Protein AF-A0A2V8PCX1-F1 (afdb_monomer_lite)

Sequence (361 aa):
AFAEFEKNAGFKIKDDLLSALGNEIAVAGSLKTLGSAGFFGPPPAPKPSPSPGDTKSDQEQKGSDVFPMLLFAVKDRDAARRLLPHVLDGLGMGEANMIAQVEKHDDAEIVNYAGMFAYAFVGNFLIISEAATVRRAVNAWTNRQTLASNTPFRNFTRWQSRQTLGQIYVSPALMDSYREQLKKQAPKMDTALRDLLMSLSPAPQAISYSLSNEGFGQMHEVHLPKDLVIAMVANTSATMSAFKEGSPETNEMIAISLLRMVGNAEASYRATSGNANYGSLEELINQHLIQKEMLGDEFLKKYGYRLGVVVAGDDFQATATPIEYGKTGNRSFFVDKSGVVRGDDHGGGPATVADKPVLQP

Foldseek 3Di:
DQVLLCVQLVHHCVPQVVVFFDPDKDKADAPQQCVLVVNDDDPPDPDPDDDPDDPDDPPPDPPPNFHIKMKTFGPHPVSNVVSVLSSCRSVVNNPPPFDWDWDDQPPWTWTDGNQPWIWIDQPRIIIIGGPVVRSVVNVCSVVVVDCCVDPLSCVQCVPADPAWPDKDKQALVSLVVVVVVLVVCLVVDDPVVSVLVVQLPDRSGMKMWTWGCPPPGTDIDIDDDPSSVVSVVVVVVVVVVVPPQQAQVNLVVLLLVVLLLQLVLQVVCCVPVLVLFGDDPVVSVVVVSDPPVSQDPVNCVSLQWDWDWDGDTNKIKIKIFGNDDPGSHQKIWMDMNVSFIFMDGPSRDTDDPPGDGDDDD

pLDDT: mean 80.23, std 16.33, range [30.92, 96.94]

Structure (mmCIF, N/CA/C/O backbone):
data_AF-A0A2V8PCX1-F1
#
_entry.id   AF-A0A2V8PCX1-F1
#
loop_
_atom_site.group_PDB
_atom_site.id
_atom_site.type_symbol
_atom_site.label_atom_id
_atom_site.label_alt_id
_atom_site.label_comp_id
_atom_site.label_asym_id
_atom_site.label_entity_id
_atom_site.label_seq_id
_atom_site.pdbx_PDB_ins_code
_atom_site.Cartn_x
_atom_site.Cartn_y
_atom_site.Cartn_z
_atom_site.occupancy
_atom_site.B_iso_or_equiv
_atom_site.auth_seq_id
_atom_site.auth_comp_id
_atom_site.auth_asym_id
_atom_site.auth_atom_id
_atom_site.pdbx_PDB_model_num
ATOM 1 N N . ALA A 1 1 ? -27.627 -10.524 2.159 1.00 61.69 1 ALA A N 1
ATOM 2 C CA . ALA A 1 1 ? -26.585 -9.911 3.010 1.00 61.69 1 ALA A CA 1
ATOM 3 C C . ALA A 1 1 ? -27.178 -8.840 3.930 1.00 61.69 1 ALA A C 1
ATOM 5 O O . ALA A 1 1 ? -27.641 -9.219 4.991 1.00 61.69 1 ALA A O 1
ATOM 6 N N . PHE A 1 2 ? -27.272 -7.554 3.553 1.00 71.56 2 PHE A N 1
ATOM 7 C CA . PHE A 1 2 ? -27.729 -6.505 4.491 1.00 71.56 2 PHE A CA 1
ATOM 8 C C . PHE A 1 2 ? -29.175 -6.663 4.988 1.00 71.56 2 PHE A C 1
ATOM 10 O O . PHE A 1 2 ? -29.398 -6.610 6.188 1.00 71.56 2 PHE A O 1
ATOM 17 N N . ALA A 1 3 ? -30.136 -6.955 4.107 1.00 78.00 3 ALA A N 1
ATOM 18 C CA . ALA A 1 3 ? -31.535 -7.156 4.514 1.00 78.00 3 ALA A CA 1
ATOM 19 C C . ALA A 1 3 ? -31.744 -8.394 5.414 1.00 78.00 3 ALA A C 1
ATOM 21 O O . ALA A 1 3 ? -32.656 -8.440 6.232 1.00 78.00 3 ALA A O 1
ATOM 22 N N . GLU A 1 4 ? -30.896 -9.411 5.256 1.00 76.38 4 GLU A N 1
ATOM 23 C CA . GLU A 1 4 ? -30.918 -10.634 6.063 1.00 76.38 4 GLU A CA 1
ATOM 24 C C . GLU A 1 4 ? -30.298 -10.392 7.443 1.00 76.38 4 GLU A C 1
ATOM 26 O O . GLU A 1 4 ? -30.860 -10.806 8.452 1.00 76.38 4 GLU A O 1
ATOM 31 N N . PHE A 1 5 ? -29.205 -9.626 7.489 1.00 78.69 5 PHE A N 1
ATOM 32 C CA . PHE A 1 5 ? -28.629 -9.123 8.730 1.00 78.69 5 PHE A CA 1
ATOM 33 C C . PHE A 1 5 ? -29.627 -8.251 9.501 1.00 78.69 5 PHE A C 1
ATOM 35 O O . PHE A 1 5 ? -29.861 -8.512 10.671 1.00 78.69 5 PHE A O 1
ATOM 42 N N . GLU A 1 6 ? -30.256 -7.259 8.860 1.00 83.25 6 GLU A N 1
ATOM 43 C CA . GLU A 1 6 ? -31.234 -6.367 9.509 1.00 83.25 6 GLU A CA 1
ATOM 44 C C . GLU A 1 6 ? -32.422 -7.144 10.085 1.00 83.25 6 GLU A C 1
ATOM 46 O O . GLU A 1 6 ? -32.887 -6.856 11.188 1.00 83.25 6 GLU A O 1
ATOM 51 N N . LYS A 1 7 ? -32.880 -8.181 9.373 1.00 81.38 7 LYS A N 1
ATOM 52 C CA . LYS A 1 7 ? -33.935 -9.078 9.854 1.00 81.38 7 LYS A CA 1
ATOM 53 C C . LYS A 1 7 ? -33.511 -9.850 11.107 1.00 81.38 7 LYS A C 1
ATOM 55 O O . LYS A 1 7 ? -34.322 -9.992 12.016 1.00 81.38 7 LYS A O 1
ATOM 60 N N . ASN A 1 8 ? -32.275 -10.345 11.146 1.00 76.06 8 ASN A N 1
ATOM 61 C CA . ASN A 1 8 ? -31.755 -11.118 12.277 1.00 76.06 8 ASN A CA 1
ATOM 62 C C . ASN A 1 8 ? -31.392 -10.226 13.473 1.00 76.06 8 ASN A C 1
ATOM 64 O O . ASN A 1 8 ? -31.610 -10.612 14.614 1.00 76.06 8 ASN A O 1
ATOM 68 N N . ALA A 1 9 ? -30.871 -9.029 13.208 1.00 78.12 9 ALA A N 1
ATOM 69 C CA . ALA A 1 9 ? -30.451 -8.066 14.215 1.00 78.12 9 ALA A CA 1
ATOM 70 C C . ALA A 1 9 ? -31.627 -7.263 14.804 1.00 78.12 9 ALA A C 1
ATOM 72 O O . ALA A 1 9 ? -31.525 -6.731 15.904 1.00 78.12 9 ALA A O 1
ATOM 73 N N . GLY A 1 10 ? -32.751 -7.153 14.090 1.00 81.56 10 GLY A N 1
ATOM 74 C CA . GLY A 1 10 ? -33.950 -6.466 14.581 1.00 81.56 10 GLY A CA 1
ATOM 75 C C . GLY A 1 10 ? -33.868 -4.934 14.572 1.00 81.56 10 GLY A C 1
ATOM 76 O O . GLY A 1 10 ? -34.676 -4.286 15.233 1.00 81.56 10 GLY A O 1
ATOM 77 N N . PHE A 1 11 ? -32.929 -4.346 13.824 1.00 85.44 11 PHE A N 1
ATOM 78 C CA . PHE A 1 11 ? -32.802 -2.896 13.629 1.00 85.44 11 PHE A CA 1
ATOM 79 C C . PHE A 1 11 ? -32.431 -2.566 12.176 1.00 85.44 11 PHE A C 1
ATOM 81 O O . PHE A 1 11 ? -31.983 -3.435 11.422 1.00 85.44 11 PHE A O 1
ATOM 88 N N . LYS A 1 12 ? -32.597 -1.301 11.775 1.00 85.75 12 LYS A N 1
ATOM 89 C CA . LYS A 1 12 ? -32.194 -0.810 10.452 1.00 85.75 12 LYS A CA 1
ATOM 90 C C . LYS A 1 12 ? -30.798 -0.207 10.506 1.00 85.75 12 LYS A C 1
ATOM 92 O O . LYS A 1 12 ? -30.550 0.744 11.245 1.00 85.75 12 LYS A O 1
ATOM 97 N N . ILE A 1 13 ? -29.885 -0.687 9.666 1.00 83.25 13 ILE A N 1
ATOM 98 C CA . ILE A 1 13 ? -28.490 -0.225 9.641 1.00 83.25 13 ILE A CA 1
ATOM 99 C C . ILE A 1 13 ? -28.427 1.279 9.397 1.00 83.25 13 ILE A C 1
ATOM 101 O O . ILE A 1 13 ? -27.703 1.991 10.089 1.00 83.25 13 ILE A O 1
ATOM 105 N N . LYS A 1 14 ? -29.191 1.767 8.416 1.00 83.06 14 LYS A N 1
ATOM 106 C CA . LYS A 1 14 ? -29.137 3.172 8.005 1.00 83.06 14 LYS A CA 1
ATOM 107 C C . LYS A 1 14 ? -29.703 4.126 9.057 1.00 83.06 14 LYS A C 1
ATOM 109 O O . LYS A 1 14 ? -29.127 5.189 9.268 1.00 83.06 14 LYS A O 1
ATOM 114 N N . ASP A 1 15 ? -30.817 3.752 9.675 1.00 85.31 15 ASP A N 1
ATOM 115 C CA . ASP A 1 15 ? -31.575 4.652 10.543 1.00 85.31 15 ASP A CA 1
ATOM 116 C C . ASP A 1 15 ? -31.067 4.586 11.994 1.00 85.31 15 ASP A C 1
ATOM 118 O O . ASP A 1 15 ? -30.963 5.619 12.658 1.00 85.31 15 ASP A O 1
ATOM 122 N N . ASP A 1 16 ? -30.657 3.401 12.456 1.00 85.88 16 ASP A N 1
ATOM 123 C CA . ASP A 1 16 ? -30.299 3.162 13.857 1.00 85.88 16 ASP A CA 1
ATOM 124 C C . ASP A 1 16 ? -28.777 3.103 14.067 1.00 85.88 16 ASP A C 1
ATOM 126 O O . ASP A 1 16 ? -28.223 3.823 14.896 1.00 85.88 16 ASP A O 1
ATOM 130 N N . LEU A 1 17 ? -28.061 2.271 13.301 1.00 85.06 17 LEU A N 1
ATOM 131 C CA . LEU A 1 17 ? -26.627 2.056 13.530 1.00 85.06 17 LEU A CA 1
ATOM 132 C C . LEU A 1 17 ? -25.773 3.209 12.995 1.00 85.06 17 LEU A C 1
ATOM 134 O O . LEU A 1 17 ? -24.935 3.743 13.719 1.00 85.06 17 LEU A O 1
ATOM 138 N N . LEU A 1 18 ? -25.990 3.629 11.746 1.00 85.31 18 LEU A N 1
ATOM 139 C CA . LEU A 1 18 ? -25.224 4.729 11.149 1.00 85.31 18 LEU A CA 1
ATOM 140 C C . LEU A 1 18 ? -25.491 6.078 11.830 1.00 85.31 18 LEU A C 1
ATOM 142 O O . LEU A 1 18 ? -24.637 6.956 11.768 1.00 85.31 18 LEU A O 1
ATOM 146 N N . SER A 1 19 ? -26.642 6.256 12.484 1.00 89.31 19 SER A N 1
ATOM 147 C CA . SER A 1 19 ? -26.939 7.482 13.234 1.00 89.31 19 SER A CA 1
ATOM 148 C C . SER A 1 19 ? -26.185 7.554 14.569 1.00 89.31 19 SER A C 1
ATOM 150 O O . SER A 1 19 ? -25.848 8.655 15.016 1.00 89.31 19 SER A O 1
ATOM 152 N N . ALA A 1 20 ? -25.866 6.398 15.164 1.00 90.94 20 ALA A N 1
ATOM 153 C CA . ALA A 1 20 ? -25.069 6.282 16.383 1.00 90.94 20 ALA A CA 1
ATOM 154 C C . ALA A 1 20 ? -23.550 6.326 16.128 1.00 90.94 20 ALA A C 1
ATOM 156 O O . ALA A 1 20 ? -22.783 6.740 17.006 1.00 90.94 20 ALA A O 1
ATOM 157 N N . LEU A 1 21 ? -23.100 5.919 14.938 1.00 92.00 21 LEU A N 1
ATOM 158 C CA . LEU A 1 21 ? -21.688 5.905 14.555 1.00 92.00 21 LEU A CA 1
ATOM 159 C C . LEU A 1 21 ? -21.214 7.249 13.978 1.00 92.00 21 LEU A C 1
ATOM 161 O O . LEU A 1 21 ? -21.980 8.062 13.464 1.00 92.00 21 LEU A O 1
ATOM 165 N N . GLY A 1 22 ? -19.913 7.490 14.103 1.00 90.69 22 GLY A N 1
ATOM 166 C CA . GLY A 1 22 ? -19.205 8.546 13.393 1.00 90.69 22 GLY A CA 1
ATOM 167 C C . GLY A 1 22 ? -18.804 8.110 11.982 1.00 90.69 22 GLY A C 1
ATOM 168 O O . GLY A 1 22 ? -19.149 7.031 11.507 1.00 90.69 22 GLY A O 1
ATOM 169 N N . ASN A 1 23 ? -18.043 8.962 11.309 1.00 89.25 23 ASN A N 1
ATOM 170 C CA . ASN A 1 23 ? -17.588 8.774 9.930 1.00 89.25 23 ASN A CA 1
ATOM 171 C C . ASN A 1 23 ? -16.150 8.236 9.819 1.00 89.25 23 ASN A C 1
ATOM 173 O O . ASN A 1 23 ? -15.597 8.217 8.723 1.00 89.25 23 ASN A O 1
ATOM 177 N N . GLU A 1 24 ? -15.539 7.820 10.929 1.00 91.00 24 GLU A N 1
ATOM 178 C CA . GLU A 1 24 ? -14.148 7.365 10.968 1.00 91.00 24 GLU A CA 1
ATOM 179 C C . GLU A 1 24 ? -14.056 5.903 11.410 1.00 91.00 24 GLU A C 1
ATOM 181 O O . GLU A 1 24 ? -14.716 5.470 12.359 1.00 91.00 24 GLU A O 1
ATOM 186 N N . ILE A 1 25 ? -13.193 5.151 10.727 1.00 91.38 25 ILE A N 1
ATOM 187 C CA . ILE A 1 25 ? -12.817 3.782 11.078 1.00 91.38 25 ILE A CA 1
ATOM 188 C C . ILE A 1 25 ? -11.294 3.713 11.051 1.00 91.38 25 ILE A C 1
ATOM 190 O O . ILE A 1 25 ? -10.667 4.205 10.113 1.00 91.38 25 ILE A O 1
ATOM 194 N N . ALA A 1 26 ? -10.697 3.085 12.058 1.00 91.81 26 ALA A N 1
ATOM 195 C CA . ALA A 1 26 ? -9.268 2.814 12.087 1.00 91.81 26 ALA A CA 1
ATOM 196 C C . ALA A 1 26 ? -8.995 1.334 12.361 1.00 91.81 26 ALA A C 1
ATOM 198 O O . ALA A 1 26 ? -9.710 0.670 13.111 1.00 91.81 26 ALA A O 1
ATOM 199 N N . VAL A 1 27 ? -7.922 0.831 11.755 1.00 91.25 27 VAL A N 1
ATOM 200 C CA . VAL A 1 27 ? -7.414 -0.526 11.958 1.00 91.25 27 VAL A CA 1
ATOM 201 C C . VAL A 1 27 ? -5.950 -0.421 12.355 1.00 91.25 27 VAL A C 1
ATOM 203 O O . VAL A 1 27 ? -5.173 0.277 11.704 1.00 91.25 27 VAL A O 1
ATOM 206 N N . ALA A 1 28 ? -5.561 -1.111 13.422 1.00 90.62 28 ALA A N 1
ATOM 207 C CA . ALA A 1 28 ? -4.188 -1.134 13.902 1.00 90.62 28 ALA A CA 1
ATOM 208 C C . ALA A 1 28 ? -3.749 -2.556 14.256 1.00 90.62 28 ALA A C 1
ATOM 210 O O . ALA A 1 28 ? -4.509 -3.352 14.805 1.00 90.62 28 ALA A O 1
ATOM 211 N N . GLY A 1 29 ? -2.490 -2.877 13.969 1.00 87.62 29 GLY A N 1
ATOM 212 C CA . GLY A 1 29 ? -1.944 -4.197 14.247 1.00 87.62 29 GLY A CA 1
ATOM 213 C C . GLY A 1 29 ? -0.470 -4.329 13.880 1.00 87.62 29 GLY A C 1
ATOM 214 O O . GLY A 1 29 ? 0.125 -3.443 13.271 1.00 87.62 29 GLY A O 1
ATOM 215 N N . SER A 1 30 ? 0.116 -5.456 14.272 1.00 83.44 30 SER A N 1
ATOM 216 C CA . SER A 1 30 ? 1.425 -5.892 13.782 1.00 83.44 30 SER A CA 1
ATOM 217 C C . SER A 1 30 ? 1.302 -6.506 12.384 1.00 83.44 30 SER A C 1
ATOM 219 O O . SER A 1 30 ? 0.205 -6.839 11.935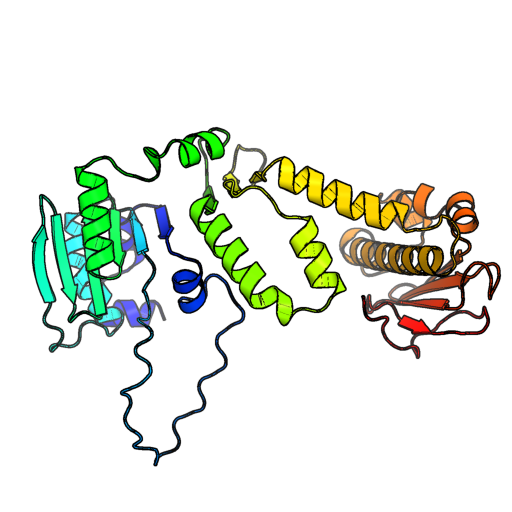 1.00 83.44 30 SER A O 1
ATOM 221 N N . LEU A 1 31 ? 2.430 -6.751 11.714 1.00 72.62 31 LEU A N 1
ATOM 222 C CA . LEU A 1 31 ? 2.419 -7.421 10.411 1.00 72.62 31 LEU A CA 1
ATOM 223 C C . LEU A 1 31 ? 1.761 -8.809 10.486 1.00 72.62 31 LEU A C 1
ATOM 225 O O . LEU A 1 31 ? 0.986 -9.175 9.610 1.00 72.62 31 LEU A O 1
ATOM 229 N N . LYS A 1 32 ? 2.007 -9.549 11.577 1.00 75.00 32 LYS A N 1
ATOM 230 C CA . LYS A 1 32 ? 1.401 -10.865 11.807 1.00 75.00 32 LYS A CA 1
ATOM 231 C C . LYS A 1 32 ? -0.123 -10.770 11.914 1.00 75.00 32 LYS A C 1
ATOM 233 O O . LYS A 1 32 ? -0.812 -11.540 11.261 1.00 75.00 32 LYS A O 1
ATOM 238 N N . THR A 1 33 ? -0.627 -9.825 12.709 1.00 76.06 33 THR A N 1
ATOM 239 C CA . THR A 1 33 ? -2.071 -9.677 12.976 1.00 76.06 33 THR A CA 1
ATOM 240 C C . THR A 1 33 ? -2.828 -9.181 11.750 1.00 76.06 33 THR A C 1
ATOM 242 O O . THR A 1 33 ? -3.945 -9.602 11.477 1.00 76.06 33 THR A O 1
ATOM 245 N N . LEU A 1 34 ? -2.228 -8.249 11.006 1.00 73.25 34 LEU A N 1
ATOM 246 C CA . LEU A 1 34 ? -2.847 -7.702 9.805 1.00 73.25 34 LEU A CA 1
ATOM 247 C C . LEU A 1 34 ? -2.788 -8.710 8.651 1.00 73.25 34 LEU A C 1
ATOM 249 O O . LEU A 1 34 ? -3.741 -8.808 7.884 1.00 73.25 34 LEU A O 1
ATOM 253 N N . GLY A 1 35 ? -1.712 -9.497 8.560 1.00 67.25 35 GLY A N 1
ATOM 254 C CA . GLY A 1 35 ? -1.609 -10.594 7.602 1.00 67.25 35 GLY A CA 1
ATOM 255 C C . GLY A 1 35 ? -2.610 -11.717 7.872 1.00 67.25 35 GLY A C 1
ATOM 256 O O . GLY A 1 35 ? -3.291 -12.150 6.947 1.00 67.25 35 GLY A O 1
ATOM 257 N N . SER A 1 36 ? -2.778 -12.141 9.131 1.00 67.00 36 SER A N 1
ATOM 258 C CA . SER A 1 36 ? -3.777 -13.160 9.496 1.00 67.00 36 SER A CA 1
ATOM 259 C C . SER A 1 36 ? -5.216 -12.696 9.264 1.00 67.00 36 SER A C 1
ATOM 261 O O . SER A 1 36 ? -6.071 -13.504 8.919 1.00 67.00 36 SER A O 1
ATOM 263 N N . ALA A 1 37 ? -5.481 -11.396 9.403 1.00 65.62 37 ALA A N 1
ATOM 264 C CA . ALA A 1 37 ? -6.783 -10.798 9.117 1.00 65.62 37 ALA A CA 1
ATOM 265 C C . ALA A 1 37 ? -7.004 -10.460 7.625 1.00 65.62 37 ALA A C 1
ATOM 267 O O . ALA A 1 37 ? -8.021 -9.863 7.283 1.00 65.62 37 ALA A O 1
ATOM 268 N N . GLY A 1 38 ? -6.073 -10.825 6.733 1.00 61.25 38 GLY A N 1
ATOM 269 C CA . GLY A 1 38 ? -6.221 -10.638 5.285 1.00 61.25 38 GLY A CA 1
ATOM 270 C C . GLY A 1 38 ? -6.009 -9.204 4.786 1.00 61.25 38 GLY A C 1
ATOM 271 O O . GLY A 1 38 ? -6.308 -8.921 3.631 1.00 61.25 38 GLY A O 1
ATOM 272 N N . PHE A 1 39 ? -5.479 -8.298 5.617 1.00 57.22 39 PHE A N 1
ATOM 273 C CA . PHE A 1 39 ? -5.171 -6.921 5.205 1.00 57.22 39 PHE A CA 1
ATOM 274 C C . PHE A 1 39 ? -3.872 -6.822 4.391 1.00 57.22 39 PHE A C 1
ATOM 276 O O . PHE A 1 39 ? -3.753 -5.939 3.546 1.00 57.22 39 PHE A O 1
ATOM 283 N N . PHE A 1 40 ? -2.899 -7.711 4.635 1.00 48.78 40 PHE A N 1
ATOM 284 C CA . PHE A 1 40 ? -1.618 -7.739 3.917 1.00 48.78 40 PHE A CA 1
ATOM 285 C C . PHE A 1 40 ? -1.131 -9.182 3.712 1.00 48.78 40 PHE A C 1
ATOM 287 O O . PHE A 1 40 ? -0.561 -9.789 4.616 1.00 48.78 40 PHE A O 1
ATOM 294 N N . GLY A 1 41 ? -1.342 -9.741 2.520 1.00 38.81 41 GLY A N 1
ATOM 295 C CA . GLY A 1 41 ? -0.851 -11.068 2.134 1.00 38.81 41 GLY A CA 1
ATOM 296 C C . GLY A 1 41 ? -1.656 -11.677 0.981 1.00 38.81 41 GLY A C 1
ATOM 297 O O . GLY A 1 41 ? -2.767 -11.216 0.716 1.00 38.81 41 GLY A O 1
ATOM 298 N N . PRO A 1 42 ? -1.123 -12.694 0.273 1.00 34.47 42 PRO A N 1
ATOM 299 C CA . PRO A 1 42 ? -1.943 -13.500 -0.627 1.00 34.47 42 PRO A CA 1
ATOM 300 C C . PRO A 1 42 ? -3.092 -14.136 0.176 1.00 34.47 42 PRO A C 1
ATOM 302 O O . PRO A 1 42 ? -2.896 -14.445 1.357 1.00 34.47 42 PRO A O 1
ATOM 305 N N . PRO A 1 43 ? -4.285 -14.320 -0.422 1.00 33.12 43 PRO A N 1
ATOM 306 C CA . PRO A 1 43 ? -5.415 -14.919 0.277 1.00 33.12 43 PRO A CA 1
ATOM 307 C C . PRO A 1 43 ? -4.990 -16.258 0.898 1.00 33.12 43 PRO A C 1
ATOM 309 O O . PRO A 1 43 ? -4.230 -17.002 0.265 1.00 33.12 43 PRO A O 1
ATOM 312 N N . PRO A 1 44 ? -5.434 -16.573 2.129 1.00 38.19 44 PRO A N 1
ATOM 313 C CA . PRO A 1 44 ? -5.122 -17.855 2.739 1.00 38.19 44 PRO A CA 1
ATOM 314 C C . PRO A 1 44 ? -5.570 -18.968 1.792 1.00 38.19 44 PRO A C 1
ATOM 316 O O . PRO A 1 44 ? -6.671 -18.913 1.237 1.00 38.19 44 PRO A O 1
ATOM 319 N N . ALA A 1 45 ? -4.700 -19.960 1.581 1.00 35.91 45 ALA A N 1
ATOM 320 C CA . ALA A 1 45 ? -5.047 -21.124 0.779 1.00 35.91 45 ALA A CA 1
ATOM 321 C C . ALA A 1 45 ? -6.363 -21.719 1.316 1.00 35.91 45 ALA A C 1
ATOM 323 O O . ALA A 1 45 ? -6.524 -21.802 2.541 1.00 35.91 45 ALA A O 1
ATOM 324 N N . PRO A 1 46 ? -7.313 -22.098 0.441 1.00 32.19 46 PRO A N 1
ATOM 325 C CA . PRO A 1 46 ? -8.567 -22.684 0.886 1.00 32.19 46 PRO A CA 1
ATOM 326 C C . PRO A 1 46 ? -8.252 -23.884 1.777 1.00 32.19 46 PRO A C 1
ATOM 328 O O . PRO A 1 46 ? -7.526 -24.794 1.370 1.00 32.19 46 PRO A O 1
ATOM 331 N N . LYS A 1 47 ? -8.757 -23.857 3.017 1.00 37.66 47 LYS A N 1
ATOM 332 C CA . LYS A 1 47 ? -8.632 -24.998 3.925 1.00 37.66 47 LYS A CA 1
ATOM 333 C C . LYS A 1 47 ? -9.242 -26.210 3.209 1.00 37.66 47 LYS A C 1
ATOM 335 O O . LYS A 1 47 ? -10.382 -26.096 2.748 1.00 37.66 47 LYS A O 1
ATOM 340 N N . PRO A 1 48 ? -8.521 -27.338 3.077 1.00 34.19 48 PRO A N 1
ATOM 341 C CA . PRO A 1 48 ? -9.119 -28.545 2.534 1.00 34.19 48 PRO A CA 1
ATOM 342 C C . PRO A 1 48 ? -10.334 -28.901 3.390 1.00 34.19 48 PRO A C 1
ATOM 344 O O . PRO A 1 48 ? -10.278 -28.824 4.620 1.00 34.19 48 PRO A O 1
ATOM 347 N N . SER A 1 49 ? -11.449 -29.227 2.735 1.00 31.94 49 SER A N 1
ATOM 348 C CA . SER A 1 49 ? -12.655 -29.680 3.420 1.00 31.94 49 SER A CA 1
ATOM 349 C C . SER A 1 49 ? -12.292 -30.824 4.372 1.00 31.94 49 SER A C 1
ATOM 351 O O . SER A 1 49 ? -11.539 -31.717 3.967 1.00 31.94 49 SER A O 1
ATOM 353 N N . PRO A 1 50 ? -12.783 -30.811 5.623 1.00 34.66 50 PRO A N 1
ATOM 354 C CA . PRO A 1 50 ? -12.477 -31.873 6.565 1.00 34.66 50 PRO A CA 1
ATOM 355 C C . PRO A 1 50 ? -12.976 -33.195 5.981 1.00 34.66 50 PRO A C 1
ATOM 357 O O . PRO A 1 50 ? -14.169 -33.366 5.730 1.00 34.66 50 PRO A O 1
ATOM 360 N N . SER A 1 51 ? -12.051 -34.121 5.730 1.00 32.91 51 SER A N 1
ATOM 361 C CA . SER A 1 51 ? -12.426 -35.506 5.469 1.00 32.91 51 SER A CA 1
ATOM 362 C C . SER A 1 51 ? -12.956 -36.100 6.776 1.00 32.91 51 SER A C 1
ATOM 364 O O . SER A 1 51 ? -12.329 -35.915 7.824 1.00 32.91 51 SER A O 1
ATOM 366 N N . PRO A 1 52 ? -14.107 -36.789 6.758 1.00 36.25 52 PRO A N 1
ATOM 367 C CA . PRO A 1 52 ? -14.650 -37.415 7.953 1.00 36.25 52 PRO A CA 1
ATOM 368 C C . PRO A 1 52 ? -13.728 -38.570 8.362 1.00 36.25 52 PRO A C 1
ATOM 370 O O . PRO A 1 52 ? -13.752 -39.630 7.742 1.00 36.25 52 PRO A O 1
ATOM 373 N N . GLY A 1 53 ? -12.887 -38.361 9.377 1.00 42.59 53 GLY A N 1
ATOM 374 C CA . GLY A 1 53 ? -12.051 -39.436 9.922 1.00 42.59 53 GLY A CA 1
ATOM 375 C C . GLY A 1 53 ? -10.817 -39.027 10.724 1.00 42.59 53 GLY A C 1
ATOM 376 O O . GLY A 1 53 ? -10.350 -39.832 11.525 1.00 42.59 53 GLY A O 1
ATOM 377 N N . ASP A 1 54 ? -10.304 -37.804 10.591 1.00 32.88 54 ASP A N 1
ATOM 378 C CA . ASP A 1 54 ? -9.088 -37.407 11.313 1.00 32.88 54 ASP A CA 1
ATOM 379 C C . ASP A 1 54 ? -9.402 -36.779 12.677 1.00 32.88 54 ASP A C 1
ATOM 381 O O . ASP A 1 54 ? -9.261 -35.581 12.903 1.00 32.88 54 ASP A O 1
ATOM 385 N N . THR A 1 55 ? -9.777 -37.620 13.642 1.00 41.47 55 THR A N 1
ATOM 386 C CA . THR A 1 55 ? -9.519 -37.330 15.060 1.00 41.47 55 THR A CA 1
ATOM 387 C C . THR A 1 55 ? -8.018 -37.447 15.309 1.00 41.47 55 THR A C 1
ATOM 389 O O . THR A 1 55 ? -7.514 -38.494 15.715 1.00 41.47 55 THR A O 1
ATOM 392 N N . LYS A 1 56 ? -7.283 -36.363 15.059 1.00 32.84 56 LYS A N 1
ATOM 393 C CA . LYS A 1 56 ? -5.973 -36.137 15.671 1.00 32.84 56 LYS A CA 1
ATOM 394 C C . LYS A 1 56 ? -6.051 -34.871 16.506 1.00 32.84 56 LYS A C 1
ATOM 396 O O . LYS A 1 56 ? -6.548 -33.846 16.069 1.00 32.84 56 LYS A O 1
ATOM 401 N N . SER A 1 57 ? -5.614 -35.017 17.747 1.00 32.38 57 SER A N 1
ATOM 402 C CA . SER A 1 57 ? -5.603 -34.029 18.816 1.00 32.38 57 SER A CA 1
ATOM 403 C C . SER A 1 57 ? -5.063 -32.663 18.376 1.00 32.38 57 SER A C 1
ATOM 405 O O . SER A 1 57 ? -3.854 -32.500 18.204 1.00 32.38 57 SER A O 1
ATOM 407 N N . ASP A 1 58 ? -5.957 -31.677 18.292 1.00 32.72 58 ASP A N 1
ATOM 408 C CA . ASP A 1 58 ? -5.675 -30.243 18.154 1.00 32.72 58 ASP A CA 1
ATOM 409 C C . ASP A 1 58 ? -5.020 -29.665 19.427 1.00 32.72 58 ASP A C 1
ATOM 411 O O . ASP A 1 58 ? -5.590 -28.818 20.117 1.00 32.72 58 ASP A O 1
ATOM 415 N N . GLN A 1 59 ? -3.825 -30.133 19.798 1.00 33.47 59 GLN A N 1
ATOM 416 C CA . GLN A 1 59 ? -3.072 -29.542 20.917 1.00 33.47 59 GLN A CA 1
ATOM 417 C C . GLN A 1 59 ? -1.720 -28.924 20.563 1.00 33.47 59 GLN A C 1
ATOM 419 O O . GLN A 1 59 ? -1.131 -28.276 21.423 1.00 33.47 59 GLN A O 1
ATOM 424 N N . GLU A 1 60 ? -1.274 -28.949 19.308 1.00 30.92 60 GLU A N 1
ATOM 425 C CA . GLU A 1 60 ? -0.026 -28.274 18.920 1.00 30.92 60 GLU A CA 1
ATOM 426 C C . GLU A 1 60 ? -0.192 -27.378 17.692 1.00 30.92 60 GLU A C 1
ATOM 428 O O . GLU A 1 60 ? 0.484 -27.524 16.682 1.00 30.92 60 GLU A O 1
ATOM 433 N N . GLN A 1 61 ? -1.083 -26.391 17.802 1.00 31.75 61 GLN A N 1
ATOM 434 C CA . GLN A 1 61 ? -0.996 -25.149 17.026 1.00 31.75 61 GLN A CA 1
ATOM 435 C C . GLN A 1 61 ? -1.737 -24.003 17.736 1.00 31.75 61 GLN A C 1
ATOM 437 O O . GLN A 1 61 ? -2.558 -23.302 17.159 1.00 31.75 61 GLN A O 1
ATOM 442 N N . LYS A 1 62 ? -1.409 -23.739 19.011 1.00 31.83 62 LYS A N 1
ATOM 443 C CA . LYS A 1 62 ? -1.692 -22.425 19.625 1.00 31.83 62 LYS A CA 1
ATOM 444 C C . LYS A 1 62 ? -0.723 -21.374 19.068 1.00 31.83 62 LYS A C 1
ATOM 446 O O . LYS A 1 62 ? 0.098 -20.805 19.782 1.00 31.83 62 LYS A O 1
ATOM 451 N N . GLY A 1 63 ? -0.814 -21.100 17.771 1.00 33.16 63 GLY A N 1
ATOM 452 C CA . GLY A 1 63 ? -0.509 -19.761 17.297 1.00 33.16 63 GLY A CA 1
ATOM 453 C C . GLY A 1 63 ? -1.683 -18.907 17.743 1.00 33.16 63 GLY A C 1
ATOM 454 O O . GLY A 1 63 ? -2.772 -19.096 17.229 1.00 33.16 63 GLY A O 1
ATOM 455 N N . SER A 1 64 ? -1.508 -18.040 18.739 1.00 39.84 64 SER A N 1
ATOM 456 C CA . SER A 1 64 ? -2.537 -17.055 19.073 1.00 39.84 64 SER A CA 1
ATOM 457 C C . SER A 1 64 ? -2.881 -16.290 17.790 1.00 39.84 64 SER A C 1
ATOM 459 O O . SER A 1 64 ? -2.019 -15.577 17.255 1.00 39.84 64 SER A O 1
ATOM 461 N N . ASP A 1 65 ? -4.078 -16.510 17.252 1.00 51.50 65 ASP A N 1
ATOM 462 C CA . ASP A 1 65 ? -4.629 -15.731 16.149 1.00 51.50 65 ASP A CA 1
ATOM 463 C C . ASP A 1 65 ? -4.920 -14.344 16.707 1.00 51.50 65 ASP A C 1
ATOM 465 O O . ASP A 1 65 ? -5.976 -14.086 17.273 1.00 51.50 65 ASP A O 1
ATOM 469 N N . VAL A 1 66 ? -3.909 -13.475 16.642 1.00 62.59 66 VAL A N 1
ATOM 470 C CA . VAL A 1 66 ? -3.989 -12.161 17.269 1.00 62.59 66 VAL A CA 1
ATOM 471 C C . VAL A 1 66 ? -4.894 -11.271 16.426 1.00 62.59 66 VAL A C 1
ATOM 473 O O . VAL A 1 66 ? -4.524 -10.866 15.320 1.00 62.59 66 VAL A O 1
ATOM 476 N N . PHE A 1 67 ? -6.082 -10.982 16.950 1.00 73.50 67 PHE A N 1
ATOM 477 C CA . PHE A 1 67 ? -7.096 -10.168 16.283 1.00 73.50 67 PHE A CA 1
ATOM 478 C C . PHE A 1 67 ? -6.651 -8.690 16.222 1.00 73.50 67 PHE A C 1
ATOM 480 O O . PHE A 1 67 ? -6.194 -8.148 17.237 1.00 73.50 67 PHE A O 1
ATOM 487 N N . PRO A 1 68 ? -6.739 -8.008 15.060 1.00 86.81 68 PRO A N 1
ATOM 488 C CA . PRO A 1 68 ? -6.344 -6.606 14.947 1.00 86.81 68 PRO A CA 1
ATOM 489 C C . PRO A 1 68 ? -7.201 -5.712 15.850 1.00 86.81 68 PRO A C 1
ATOM 491 O O . PRO A 1 68 ? -8.295 -6.070 16.277 1.00 86.81 68 PRO A O 1
ATOM 494 N N . MET A 1 69 ? -6.704 -4.521 16.165 1.00 91.88 69 MET A N 1
ATOM 495 C CA . MET A 1 69 ? -7.492 -3.524 16.877 1.00 91.88 69 MET A CA 1
ATOM 496 C C . MET A 1 69 ? -8.323 -2.737 15.869 1.00 91.88 69 MET A C 1
ATOM 498 O O . MET A 1 69 ? -7.767 -2.030 15.029 1.00 91.88 69 MET A O 1
ATOM 502 N N . LEU A 1 70 ? -9.643 -2.860 15.967 1.00 93.06 70 LEU A N 1
ATOM 503 C CA . LEU A 1 70 ? -10.605 -2.093 15.185 1.00 93.06 70 LEU A CA 1
ATOM 504 C C . LEU A 1 70 ? -11.135 -0.945 16.039 1.00 93.06 70 LEU A C 1
ATOM 506 O O . LEU A 1 70 ? -11.458 -1.144 17.209 1.00 93.06 70 LEU A O 1
ATOM 510 N N . LEU A 1 71 ? -11.222 0.249 15.464 1.00 94.75 71 LEU A N 1
ATOM 511 C CA . LEU A 1 71 ? -11.809 1.418 16.103 1.00 94.75 71 LEU A CA 1
ATOM 512 C C . LEU A 1 71 ? -12.878 1.991 15.186 1.00 94.75 71 LEU A C 1
ATOM 514 O O . LEU A 1 71 ? -12.609 2.267 14.020 1.00 94.75 71 LEU A O 1
ATOM 518 N N . PHE A 1 72 ? -14.064 2.214 15.731 1.00 94.81 72 PHE A N 1
ATOM 519 C CA . PHE A 1 72 ? -15.169 2.872 15.045 1.00 94.81 72 PHE A CA 1
ATOM 520 C C . PHE A 1 72 ? -15.486 4.151 15.795 1.00 94.81 72 PHE A C 1
ATOM 522 O O . PHE A 1 72 ? -15.688 4.105 17.009 1.00 94.81 72 PHE A O 1
ATOM 529 N N . ALA A 1 73 ? -15.512 5.289 15.107 1.00 95.44 73 ALA A N 1
ATOM 530 C CA . ALA A 1 73 ? -15.983 6.515 15.724 1.00 95.44 73 ALA A CA 1
ATOM 531 C C . ALA A 1 73 ? -17.451 6.358 16.125 1.00 95.44 73 ALA A C 1
ATOM 533 O O . ALA A 1 73 ? -18.249 5.716 15.442 1.00 95.44 73 ALA A O 1
ATOM 534 N N . VAL A 1 74 ? -17.804 6.961 17.248 1.00 95.94 74 VAL A N 1
ATOM 535 C CA . VAL A 1 74 ? -19.119 6.894 17.868 1.00 95.94 74 VAL A CA 1
ATOM 536 C C . VAL A 1 74 ? -19.575 8.318 18.129 1.00 95.94 74 VAL A C 1
ATOM 538 O O . VAL A 1 74 ? -18.884 9.099 18.782 1.00 95.94 74 VAL A O 1
ATOM 541 N N . LYS A 1 75 ? -20.751 8.647 17.601 1.00 94.81 75 LYS A N 1
ATOM 542 C CA . LYS A 1 75 ? -21.402 9.944 17.776 1.00 94.81 75 LYS A CA 1
ATOM 543 C C . LYS A 1 75 ? -22.346 9.928 18.976 1.00 94.81 75 LYS A C 1
ATOM 545 O O . LYS A 1 75 ? -22.363 10.884 19.745 1.00 94.81 75 LYS A O 1
ATOM 550 N N . ASP A 1 76 ? -23.097 8.840 19.143 1.00 94.12 76 ASP A N 1
ATOM 551 C CA . ASP A 1 76 ? -23.989 8.609 20.279 1.00 94.12 76 ASP A CA 1
ATOM 552 C C . ASP A 1 76 ? -23.605 7.298 20.974 1.00 94.12 76 ASP A C 1
ATOM 554 O O . ASP A 1 76 ? -23.904 6.193 20.511 1.00 94.12 76 ASP A O 1
ATOM 558 N N . ARG A 1 77 ? -22.899 7.433 22.102 1.00 91.69 77 ARG A N 1
ATOM 559 C CA . ARG A 1 77 ? -22.384 6.301 22.879 1.00 91.69 77 ARG A CA 1
ATOM 560 C C . ARG A 1 77 ? -23.498 5.448 23.473 1.00 91.69 77 ARG A C 1
ATOM 562 O O . ARG A 1 77 ? -23.347 4.229 23.538 1.00 91.69 77 ARG A O 1
ATOM 569 N N . ASP A 1 78 ? -24.588 6.060 23.917 1.00 91.81 78 ASP A N 1
ATOM 570 C CA . ASP A 1 78 ? -25.662 5.331 24.585 1.00 91.81 78 ASP A CA 1
ATOM 571 C C . ASP A 1 78 ? -26.512 4.566 23.575 1.00 91.81 78 ASP A C 1
ATOM 573 O O . ASP A 1 78 ? -26.853 3.408 23.826 1.00 91.81 78 ASP A O 1
ATOM 577 N N . ALA A 1 79 ? -26.779 5.158 22.407 1.00 91.50 79 ALA A N 1
ATOM 578 C CA . ALA A 1 79 ? -27.405 4.451 21.295 1.00 91.50 79 ALA A CA 1
ATOM 579 C C . ALA A 1 79 ? -26.526 3.290 20.802 1.00 91.50 79 ALA A C 1
ATOM 581 O O . ALA A 1 79 ? -27.000 2.155 20.723 1.00 91.50 79 ALA A O 1
ATOM 582 N N . ALA A 1 80 ? -25.229 3.532 20.565 1.00 91.12 80 ALA A N 1
ATOM 583 C CA . ALA A 1 80 ? -24.297 2.494 20.122 1.00 91.12 80 ALA A CA 1
ATOM 584 C C . ALA A 1 80 ? -24.207 1.330 21.123 1.00 91.12 80 ALA A C 1
ATOM 586 O O . ALA A 1 80 ? -24.230 0.167 20.725 1.00 91.12 80 ALA A O 1
ATOM 587 N N . ARG A 1 81 ? -24.166 1.623 22.432 1.00 88.94 81 ARG A N 1
ATOM 588 C CA . ARG A 1 81 ? -24.143 0.599 23.488 1.00 88.94 81 ARG A CA 1
ATOM 589 C C . ARG A 1 81 ? -25.406 -0.270 23.481 1.00 88.94 81 ARG A C 1
ATOM 591 O O . ARG A 1 81 ? -25.292 -1.472 23.701 1.00 88.94 81 ARG A O 1
ATOM 598 N N . ARG A 1 82 ? -26.588 0.308 23.232 1.00 89.56 82 ARG A N 1
ATOM 599 C CA . ARG A 1 82 ? -27.857 -0.445 23.154 1.00 89.56 82 ARG A CA 1
ATOM 600 C C . ARG A 1 82 ? -27.951 -1.318 21.904 1.00 89.56 82 ARG A C 1
ATOM 602 O O . ARG A 1 82 ? -28.524 -2.396 21.977 1.00 89.56 82 ARG A O 1
ATOM 609 N N . LEU A 1 83 ? -27.397 -0.865 20.780 1.00 89.62 83 LEU A N 1
ATOM 610 C CA . LEU A 1 83 ? -27.438 -1.597 19.509 1.00 89.62 83 LEU A CA 1
ATOM 611 C C . LEU A 1 83 ? -26.401 -2.720 19.423 1.00 89.62 83 LEU A C 1
ATOM 613 O O . LEU A 1 83 ? -26.584 -3.663 18.661 1.00 89.62 83 LEU A O 1
ATOM 617 N N . LEU A 1 84 ? -25.312 -2.644 20.188 1.00 86.31 84 LEU A N 1
ATOM 618 C CA . LEU A 1 84 ? -24.193 -3.575 20.059 1.00 86.31 84 LEU A CA 1
ATOM 619 C C . LEU A 1 84 ? -24.559 -5.055 20.293 1.00 86.31 84 LEU A C 1
ATOM 621 O O . LEU A 1 84 ? -24.130 -5.869 19.477 1.00 86.31 84 LEU A O 1
ATOM 625 N N . PRO A 1 85 ? -25.376 -5.436 21.298 1.00 82.31 85 PRO A N 1
ATOM 626 C CA . PRO A 1 85 ? -25.857 -6.815 21.423 1.00 82.31 85 PRO A CA 1
ATOM 627 C C . PRO A 1 85 ? -26.577 -7.295 20.157 1.00 82.31 85 PRO A C 1
ATOM 629 O O . PRO A 1 85 ? -26.253 -8.351 19.632 1.00 82.31 85 PRO A O 1
ATOM 632 N N . HIS A 1 86 ? -27.445 -6.459 19.587 1.00 84.44 86 HIS A N 1
ATOM 633 C CA . HIS A 1 86 ? -28.171 -6.768 18.355 1.00 84.44 86 HIS A CA 1
ATOM 634 C C . HIS A 1 86 ? -27.259 -6.888 17.128 1.00 84.44 86 HIS A C 1
ATOM 636 O O . HIS A 1 86 ? -27.495 -7.716 16.250 1.00 84.44 86 HIS A O 1
ATOM 642 N N . VAL A 1 87 ? -26.196 -6.079 17.053 1.00 84.56 87 VAL A N 1
ATOM 643 C CA . VAL A 1 87 ? -25.170 -6.209 16.007 1.00 84.56 87 VAL A CA 1
ATOM 644 C C . VAL A 1 87 ? -24.485 -7.572 16.114 1.00 84.56 87 VAL A C 1
ATOM 646 O O . VAL A 1 87 ? -24.294 -8.237 15.099 1.00 84.56 87 VAL A O 1
ATOM 649 N N . LEU A 1 88 ? -24.138 -8.002 17.330 1.00 80.44 88 LEU A N 1
ATOM 650 C CA . LEU A 1 88 ? -23.511 -9.302 17.572 1.00 80.44 88 LEU A CA 1
ATOM 651 C C . LEU A 1 88 ? -24.463 -10.461 17.250 1.00 80.44 88 LEU A C 1
ATOM 653 O O . LEU A 1 88 ? -24.041 -11.413 16.592 1.00 80.44 88 LEU A O 1
ATOM 657 N N . ASP A 1 89 ? -25.740 -10.355 17.624 1.00 77.44 89 ASP A N 1
ATOM 658 C CA . ASP A 1 89 ? -26.789 -11.312 17.249 1.00 77.44 89 ASP A CA 1
ATOM 659 C C . ASP A 1 89 ? -26.897 -11.435 15.722 1.00 77.44 89 ASP A C 1
ATOM 661 O O . ASP A 1 89 ? -26.853 -12.537 15.173 1.00 77.44 89 ASP A O 1
ATOM 665 N N . GLY A 1 90 ? -26.948 -10.301 15.015 1.00 73.31 90 GLY A N 1
ATOM 666 C CA . GLY A 1 90 ? -27.015 -10.252 13.554 1.00 73.31 90 GLY A CA 1
ATOM 667 C C . GLY A 1 90 ? -25.800 -10.863 12.849 1.00 73.31 90 GLY A C 1
ATOM 668 O O . GLY A 1 90 ? -25.936 -11.403 11.751 1.00 73.31 90 GLY A O 1
ATOM 669 N N . LEU A 1 91 ? -24.618 -10.814 13.476 1.00 74.25 91 LEU A N 1
ATOM 670 C CA . LEU A 1 91 ? -23.393 -11.467 12.995 1.00 74.25 91 LEU A CA 1
ATOM 671 C C . LEU A 1 91 ? -23.318 -12.961 13.359 1.00 74.25 91 LEU A C 1
ATOM 673 O O . LEU A 1 91 ? -22.321 -13.608 13.040 1.00 74.25 91 LEU A O 1
ATOM 677 N N . GLY A 1 92 ? -24.330 -13.513 14.037 1.00 68.50 92 GLY A N 1
ATOM 678 C CA . GLY A 1 92 ? -24.315 -14.890 14.539 1.00 68.50 92 GLY A CA 1
ATOM 679 C C . GLY A 1 92 ? -23.365 -15.100 15.723 1.00 68.50 92 GLY A C 1
ATOM 680 O O . GLY A 1 92 ? -23.036 -16.233 16.053 1.00 68.50 92 GLY A O 1
ATOM 681 N N . MET A 1 93 ? -22.907 -14.019 16.364 1.00 67.00 93 MET A N 1
ATOM 682 C CA . MET A 1 93 ? -22.035 -14.050 17.548 1.00 67.00 93 MET A CA 1
ATOM 683 C C . MET A 1 93 ? -22.816 -13.978 18.869 1.00 67.00 93 MET A C 1
ATOM 685 O O . MET A 1 93 ? -22.222 -14.060 19.942 1.00 67.00 93 MET A O 1
ATOM 689 N N . GLY A 1 94 ? -24.135 -13.810 18.787 1.00 55.03 94 GLY A N 1
ATOM 690 C CA . GLY A 1 94 ? -25.045 -13.628 19.915 1.00 55.03 94 GLY A CA 1
ATOM 691 C C . GLY A 1 94 ? -25.703 -14.894 20.466 1.00 55.03 94 GLY A C 1
ATOM 692 O O . GLY A 1 94 ? -26.671 -14.796 21.216 1.00 55.03 94 GLY A O 1
ATOM 693 N N . GLU A 1 95 ? -25.237 -16.096 20.103 1.00 56.03 95 GLU A N 1
ATOM 694 C CA . GLU A 1 95 ? -25.824 -17.319 20.662 1.00 56.03 95 GLU A CA 1
ATOM 695 C C . GLU A 1 95 ? -25.761 -17.327 22.201 1.00 56.03 95 GLU A C 1
ATOM 697 O O . GLU A 1 95 ? -24.747 -16.983 22.817 1.00 56.03 95 GLU A O 1
ATOM 702 N N . ALA A 1 96 ? -26.864 -17.774 22.811 1.00 48.38 96 ALA A N 1
ATOM 703 C CA . ALA A 1 96 ? -27.226 -17.674 24.229 1.00 48.38 96 ALA A CA 1
ATOM 704 C C . ALA A 1 96 ? -26.249 -18.301 25.255 1.00 48.38 96 ALA A C 1
ATOM 706 O O . ALA A 1 96 ? -26.532 -18.287 26.451 1.00 48.38 96 ALA A O 1
ATOM 707 N N . ASN A 1 97 ? -25.100 -18.824 24.818 1.00 49.25 97 ASN A N 1
ATOM 708 C CA . ASN A 1 97 ? -24.067 -19.431 25.663 1.00 49.25 97 ASN A CA 1
ATOM 709 C C . ASN A 1 97 ? -22.764 -18.618 25.757 1.00 49.25 97 ASN A C 1
ATOM 711 O O . ASN A 1 97 ? -21.862 -18.997 26.507 1.00 49.25 97 ASN A O 1
ATOM 715 N N . MET A 1 98 ? -22.636 -17.500 25.038 1.00 59.34 98 MET A N 1
ATOM 716 C CA . MET A 1 98 ? -21.481 -16.610 25.177 1.00 59.34 98 MET A CA 1
ATOM 717 C C . MET A 1 98 ? -21.656 -15.728 26.417 1.00 59.34 98 MET A C 1
ATOM 719 O O . MET A 1 98 ? -22.302 -14.683 26.379 1.00 59.34 98 MET A O 1
ATOM 723 N N . ILE A 1 99 ? -21.083 -16.153 27.546 1.00 64.31 99 ILE A N 1
ATOM 724 C CA . ILE A 1 99 ? -21.092 -15.360 28.779 1.00 64.31 99 ILE A CA 1
ATOM 725 C C . ILE A 1 99 ? -20.192 -14.139 28.571 1.00 64.31 99 ILE A C 1
ATOM 727 O O . ILE A 1 99 ? -18.962 -14.243 28.594 1.00 64.31 99 ILE A O 1
ATOM 731 N N . ALA A 1 100 ? -20.814 -12.977 28.376 1.00 77.12 100 ALA A N 1
ATOM 732 C CA . ALA A 1 100 ? -20.120 -11.702 28.408 1.00 77.12 100 ALA A CA 1
ATOM 733 C C . ALA A 1 100 ? -19.672 -11.410 29.847 1.00 77.12 100 ALA A C 1
ATOM 735 O O . ALA A 1 100 ? -20.490 -11.308 30.763 1.00 77.12 100 ALA A O 1
ATOM 736 N N . GLN A 1 101 ? -18.366 -11.275 30.055 1.00 83.50 101 GLN A N 1
ATOM 737 C CA . GLN A 1 101 ? -17.804 -10.815 31.319 1.00 83.50 101 GLN A CA 1
ATOM 738 C C . GLN A 1 101 ? -17.537 -9.320 31.223 1.00 83.50 101 GLN A C 1
ATOM 740 O O . GLN A 1 101 ? -16.792 -8.871 30.351 1.00 83.50 101 GLN A O 1
ATOM 745 N N . VAL A 1 102 ? -18.152 -8.552 32.118 1.00 86.56 102 VAL A N 1
ATOM 746 C CA . VAL A 1 102 ? -17.920 -7.111 32.218 1.00 86.56 102 VAL A CA 1
ATOM 747 C C . VAL A 1 102 ? -16.859 -6.862 33.280 1.00 86.56 102 VAL A C 1
ATOM 749 O O . VAL A 1 102 ? -17.057 -7.163 34.456 1.00 86.56 102 VAL A O 1
ATOM 752 N N . GLU A 1 103 ? -15.738 -6.294 32.860 1.00 88.00 103 GLU A N 1
ATOM 753 C CA . GLU A 1 103 ? -14.663 -5.824 33.725 1.00 88.00 103 GLU A CA 1
ATOM 754 C C . GLU A 1 103 ? -14.691 -4.293 33.736 1.00 88.00 103 GLU A C 1
ATOM 756 O O . GLU A 1 103 ? -14.690 -3.652 32.682 1.00 88.00 103 GLU A O 1
ATOM 761 N N . LYS A 1 104 ? -14.711 -3.691 34.928 1.00 87.62 104 LYS A N 1
ATOM 762 C CA . LYS A 1 104 ? -14.419 -2.262 35.071 1.00 87.62 104 LYS A CA 1
ATOM 763 C C . LYS A 1 104 ? -12.912 -2.093 35.167 1.00 87.62 104 LYS A C 1
ATOM 765 O O . LYS A 1 104 ? -12.295 -2.652 36.071 1.00 87.62 104 LYS A O 1
ATOM 770 N N . HIS A 1 105 ? -12.345 -1.329 34.245 1.00 82.12 105 HIS A N 1
ATOM 771 C CA . HIS A 1 105 ? -10.920 -1.039 34.193 1.00 82.12 105 HIS A CA 1
ATOM 772 C C . HIS A 1 105 ? -10.744 0.468 33.989 1.00 82.12 105 HIS A C 1
ATOM 774 O O . HIS A 1 105 ? -11.100 0.998 32.936 1.00 82.12 105 HIS A O 1
ATOM 780 N N . ASP A 1 106 ? -10.246 1.155 35.019 1.00 80.69 106 ASP A N 1
ATOM 781 C CA . ASP A 1 106 ? -10.298 2.619 35.151 1.00 80.69 106 ASP A CA 1
ATOM 782 C C . ASP A 1 106 ? -11.732 3.165 34.943 1.00 80.69 106 ASP A C 1
ATOM 784 O O . ASP A 1 106 ? -12.688 2.664 35.540 1.00 80.69 106 ASP A O 1
ATOM 788 N N . ASP A 1 107 ? -11.893 4.167 34.073 1.00 80.25 107 ASP A N 1
ATOM 789 C CA . ASP A 1 107 ? -13.174 4.793 33.716 1.00 80.25 107 ASP A CA 1
ATOM 790 C C . ASP A 1 107 ? -13.887 4.089 32.541 1.00 80.25 107 ASP A C 1
ATOM 792 O O . ASP A 1 107 ? -14.876 4.598 31.998 1.00 80.25 107 ASP A O 1
ATOM 796 N N . ALA A 1 108 ? -13.383 2.929 32.104 1.00 87.31 108 ALA A N 1
ATOM 797 C CA . ALA A 1 108 ? -13.937 2.170 30.991 1.00 87.31 108 ALA A CA 1
ATOM 798 C C . ALA A 1 108 ? -14.548 0.837 31.444 1.00 87.31 108 ALA A C 1
ATOM 800 O O . ALA A 1 108 ? -14.053 0.139 32.329 1.00 87.31 108 ALA A O 1
ATOM 801 N N . GLU A 1 109 ? -15.631 0.460 30.771 1.00 91.25 109 GLU A N 1
ATOM 802 C CA . GLU A 1 109 ? -16.225 -0.870 30.870 1.00 91.25 109 GLU A CA 1
ATOM 803 C C . GLU A 1 109 ? -15.715 -1.696 29.692 1.00 91.25 109 GLU A C 1
ATOM 805 O O . GLU A 1 109 ? -15.967 -1.353 28.532 1.00 91.25 109 GLU A O 1
ATOM 810 N N . ILE A 1 110 ? -14.980 -2.763 29.998 1.00 92.88 110 ILE A N 1
ATOM 811 C CA . ILE A 1 110 ? -14.498 -3.735 29.023 1.00 92.88 110 ILE A CA 1
ATOM 812 C C . ILE A 1 110 ? -15.455 -4.920 29.052 1.00 92.88 110 ILE A C 1
ATOM 814 O O . ILE A 1 110 ? -15.630 -5.564 30.086 1.00 92.88 110 ILE A O 1
ATOM 818 N N . VAL A 1 111 ? -16.067 -5.219 27.911 1.00 91.25 111 VAL A N 1
ATOM 819 C CA . VAL A 1 111 ? -16.955 -6.373 27.759 1.00 91.25 111 VAL A CA 1
ATOM 820 C C . VAL A 1 111 ? -16.208 -7.451 26.991 1.00 91.25 111 VAL A C 1
ATOM 822 O O . VAL A 1 111 ? -15.826 -7.241 25.843 1.00 91.25 111 VAL A O 1
ATOM 825 N N . ASN A 1 112 ? -15.970 -8.589 27.635 1.00 89.06 112 ASN A N 1
ATOM 826 C CA . ASN A 1 112 ? -15.233 -9.724 27.089 1.00 89.06 112 ASN A CA 1
ATOM 827 C C . ASN A 1 112 ? -16.193 -10.866 26.744 1.00 89.06 112 ASN A C 1
ATOM 829 O O . ASN A 1 112 ? -16.906 -11.358 27.617 1.00 89.06 112 ASN A O 1
ATOM 833 N N . TYR A 1 113 ? -16.178 -11.312 25.492 1.00 84.50 113 TYR A N 1
ATOM 834 C CA . TYR A 1 113 ? -17.010 -12.403 24.997 1.00 84.50 113 TYR A CA 1
ATOM 835 C C . TYR A 1 113 ? -16.212 -13.701 24.951 1.00 84.50 113 TYR A C 1
ATOM 837 O O . TYR A 1 113 ? -15.558 -14.000 23.952 1.00 84.50 113 TYR A O 1
ATOM 845 N N . ALA A 1 114 ? -16.256 -14.457 26.055 1.00 76.06 114 ALA A N 1
ATOM 846 C CA . ALA A 1 114 ? -15.666 -15.794 26.186 1.00 76.06 114 ALA A CA 1
ATOM 847 C C . ALA A 1 114 ? -14.206 -15.917 25.682 1.00 76.06 114 ALA A C 1
ATOM 849 O O . ALA A 1 114 ? -13.786 -16.973 25.216 1.00 76.06 114 ALA A O 1
ATOM 850 N N . GLY A 1 115 ? -13.423 -14.833 25.756 1.00 72.56 115 GLY A N 1
ATOM 851 C CA . GLY A 1 115 ? -12.043 -14.792 25.270 1.00 72.56 115 GLY A CA 1
ATOM 852 C C . GLY A 1 115 ? -11.879 -14.722 23.746 1.00 72.56 115 GLY A C 1
ATOM 853 O O . GLY A 1 115 ? -10.739 -14.667 23.294 1.00 72.56 115 GLY A O 1
ATOM 854 N N . MET A 1 116 ? -12.963 -14.686 22.962 1.00 78.56 116 MET A N 1
ATOM 855 C CA . MET A 1 116 ? -12.902 -14.538 21.501 1.00 78.56 116 MET A CA 1
ATOM 856 C C . MET A 1 116 ? -12.515 -13.117 21.094 1.00 78.56 116 MET A C 1
ATOM 858 O O . MET A 1 116 ? -11.629 -12.906 20.272 1.00 78.56 116 MET A O 1
ATOM 862 N N . PHE A 1 117 ? -13.179 -12.133 21.690 1.00 86.94 117 PHE A N 1
ATOM 863 C CA . PHE A 1 117 ? -12.869 -10.719 21.541 1.00 86.94 117 PHE A CA 1
ATOM 864 C C . PHE A 1 117 ? -13.398 -9.960 22.757 1.00 86.94 117 PHE A C 1
ATOM 866 O O . PHE A 1 117 ? -14.182 -10.466 23.563 1.00 86.94 117 PHE A O 1
ATOM 873 N N . ALA A 1 118 ? -12.970 -8.718 22.880 1.00 90.94 118 ALA A N 1
ATOM 874 C CA . ALA A 1 118 ? -13.498 -7.755 23.813 1.00 90.94 118 ALA A CA 1
ATOM 875 C C . ALA A 1 118 ? -13.766 -6.439 23.094 1.00 90.94 118 ALA A C 1
ATOM 877 O O . ALA A 1 118 ? -13.157 -6.132 22.063 1.00 90.94 118 ALA A O 1
ATOM 878 N N . TYR A 1 119 ? -14.639 -5.631 23.679 1.00 93.00 119 TYR A N 1
ATOM 879 C CA . TYR A 1 119 ? -14.794 -4.250 23.268 1.00 93.00 119 TYR A CA 1
ATOM 880 C C . TYR A 1 119 ? -14.845 -3.302 24.459 1.00 93.00 119 TYR A C 1
ATOM 882 O O . TYR A 1 119 ? -15.189 -3.690 25.576 1.00 93.00 119 TYR A O 1
ATOM 890 N N . ALA A 1 120 ? -14.521 -2.039 24.204 1.00 95.00 120 ALA A N 1
ATOM 891 C CA . ALA A 1 120 ? -14.727 -0.948 25.146 1.00 95.00 120 ALA A CA 1
ATOM 892 C C . ALA A 1 120 ? -15.008 0.357 24.400 1.00 95.00 120 ALA A C 1
ATOM 894 O O . ALA A 1 120 ? -14.521 0.574 23.290 1.00 95.00 120 ALA A O 1
ATOM 895 N N . PHE A 1 121 ? -15.761 1.247 25.041 1.00 94.38 121 PHE A N 1
ATOM 896 C CA . PHE A 1 121 ? -15.897 2.629 24.588 1.00 94.38 121 PHE A CA 1
ATOM 897 C C . PHE A 1 121 ? -14.807 3.480 25.239 1.00 94.38 121 PHE A C 1
ATOM 899 O O . PHE A 1 121 ? -14.775 3.605 26.464 1.00 94.38 121 PHE A O 1
ATOM 906 N N . VAL A 1 122 ? -13.936 4.071 24.423 1.00 92.50 122 VAL A N 1
ATOM 907 C CA . VAL A 1 122 ? -12.800 4.891 24.858 1.00 92.50 122 VAL A CA 1
ATOM 908 C C . VAL A 1 122 ? -12.849 6.224 24.119 1.00 92.50 122 VAL A C 1
ATOM 910 O O . VAL A 1 122 ? -12.726 6.275 22.896 1.00 92.50 122 VAL A O 1
ATOM 913 N N . GLY A 1 123 ? -13.072 7.317 24.854 1.00 89.31 123 GLY A N 1
ATOM 914 C CA . GLY A 1 123 ? -13.390 8.610 24.243 1.00 89.31 123 GLY A CA 1
ATOM 915 C C . GLY A 1 123 ? -14.629 8.503 23.345 1.00 89.31 123 GLY A C 1
ATOM 916 O O . GLY A 1 123 ? -15.663 7.993 23.777 1.00 89.31 123 GLY A O 1
ATOM 917 N N . ASN A 1 124 ? -14.495 8.935 22.089 1.00 92.75 124 ASN A N 1
ATOM 918 C CA . ASN A 1 124 ? -15.547 8.854 21.067 1.00 92.75 124 ASN A CA 1
ATOM 919 C C . ASN A 1 124 ? -15.383 7.635 20.147 1.00 92.75 124 ASN A C 1
ATOM 921 O O . ASN A 1 124 ? -15.826 7.674 19.006 1.00 92.75 124 ASN A O 1
ATOM 925 N N . PHE A 1 125 ? -14.712 6.573 20.593 1.00 94.75 125 PHE A N 1
ATOM 926 C CA . PHE A 1 125 ? -14.491 5.379 19.781 1.00 94.75 125 PHE A CA 1
ATOM 927 C C . PHE A 1 125 ? -14.988 4.118 20.483 1.00 94.75 125 PHE A C 1
ATOM 929 O O . PHE A 1 125 ? -14.792 3.938 21.686 1.00 94.75 125 PHE A O 1
ATOM 936 N N . LEU A 1 126 ? -15.589 3.220 19.706 1.00 95.25 126 LEU A N 1
ATOM 937 C CA . LEU A 1 126 ? -15.756 1.814 20.049 1.00 95.25 126 LEU A CA 1
ATOM 938 C C . LEU A 1 126 ? -14.504 1.073 19.583 1.00 95.25 126 LEU A C 1
ATOM 940 O O . LEU A 1 126 ? -14.212 1.049 18.389 1.00 95.25 126 LEU A O 1
ATOM 944 N N . ILE A 1 127 ? -13.777 0.473 20.519 1.00 95.06 127 ILE A N 1
ATOM 945 C CA . ILE A 1 127 ? -12.593 -0.340 20.240 1.00 95.06 127 ILE A CA 1
ATOM 946 C C . ILE A 1 127 ? -12.986 -1.808 20.339 1.00 95.06 127 ILE A C 1
ATOM 948 O O . ILE A 1 127 ? -13.532 -2.204 21.364 1.00 95.06 127 ILE A O 1
ATOM 952 N N . ILE A 1 128 ? -12.677 -2.607 19.318 1.00 92.56 128 ILE A N 1
ATOM 953 C CA . ILE A 1 128 ? -12.897 -4.058 19.285 1.00 92.56 128 ILE A CA 1
ATOM 954 C C . ILE A 1 128 ? -11.553 -4.739 19.032 1.00 92.56 128 ILE A C 1
ATOM 956 O O . ILE A 1 128 ? -10.898 -4.475 18.022 1.00 92.56 128 ILE A O 1
ATOM 960 N N . SER A 1 129 ? -11.111 -5.580 19.965 1.00 91.62 129 SER A N 1
ATOM 961 C CA . SER A 1 129 ? -9.881 -6.364 19.820 1.00 91.62 129 SER A CA 1
ATOM 962 C C . SER A 1 129 ? -9.832 -7.532 20.809 1.00 91.62 129 SER A C 1
ATOM 964 O O . SER A 1 129 ? -10.828 -7.853 21.440 1.00 91.62 129 SER A O 1
ATOM 966 N N . GLU A 1 130 ? -8.676 -8.156 21.013 1.00 90.38 130 GLU A N 1
ATOM 967 C CA . GLU A 1 130 ? -8.465 -9.031 22.170 1.00 90.38 130 GLU A CA 1
ATOM 968 C C . GLU A 1 130 ? -8.537 -8.241 23.487 1.00 90.38 130 GLU A C 1
ATOM 970 O O . GLU A 1 130 ? -8.111 -7.084 23.551 1.00 90.38 130 GLU A O 1
ATOM 975 N N . ALA A 1 131 ? -8.978 -8.883 24.575 1.00 89.75 131 ALA A N 1
ATOM 976 C CA . ALA A 1 131 ? -9.108 -8.245 25.891 1.00 89.75 131 ALA A CA 1
ATOM 977 C C . ALA A 1 131 ? -7.819 -7.545 26.363 1.00 89.75 131 ALA A C 1
ATOM 979 O O . ALA A 1 131 ? -7.867 -6.426 26.873 1.00 89.75 131 ALA A O 1
ATOM 980 N N . ALA A 1 132 ? -6.652 -8.159 26.137 1.00 90.50 132 ALA A N 1
ATOM 981 C CA . ALA A 1 132 ? -5.362 -7.560 26.483 1.00 90.50 132 ALA A CA 1
ATOM 982 C C . ALA A 1 132 ? -5.063 -6.286 25.671 1.00 90.50 132 ALA A C 1
ATOM 984 O O . ALA A 1 132 ? -4.519 -5.318 26.211 1.00 90.50 132 ALA A O 1
ATOM 985 N N . THR A 1 133 ? -5.435 -6.266 24.389 1.00 91.50 133 THR A N 1
ATOM 986 C CA . THR A 1 133 ? -5.264 -5.112 23.498 1.00 91.50 133 THR A CA 1
ATOM 987 C C . THR A 1 133 ? -6.237 -3.993 23.853 1.00 91.50 133 THR A C 1
ATOM 989 O O . THR A 1 133 ? -5.820 -2.839 23.933 1.00 91.50 133 THR A O 1
ATOM 992 N N . VAL A 1 134 ? -7.496 -4.320 24.160 1.00 93.44 134 VAL A N 1
ATOM 993 C CA . VAL A 1 134 ? -8.488 -3.343 24.637 1.00 93.44 134 VAL A CA 1
ATOM 994 C C . VAL A 1 134 ? -8.041 -2.719 25.960 1.00 93.44 134 VAL A C 1
ATOM 996 O O . VAL A 1 134 ? -8.005 -1.495 26.067 1.00 93.44 134 VAL A O 1
ATOM 999 N N . ARG A 1 135 ? -7.590 -3.523 26.936 1.00 92.81 135 ARG A N 1
ATOM 1000 C CA . ARG A 1 135 ? -7.055 -3.008 28.210 1.00 92.81 135 ARG A CA 1
ATOM 1001 C C . ARG A 1 135 ? -5.848 -2.094 27.987 1.00 92.81 135 ARG A C 1
ATOM 1003 O O . ARG A 1 135 ? -5.744 -1.036 28.602 1.00 92.81 135 ARG A O 1
ATOM 1010 N N . ARG A 1 136 ? -4.953 -2.458 27.061 1.00 91.81 136 ARG A N 1
ATOM 1011 C CA . ARG A 1 136 ? -3.826 -1.600 26.662 1.00 91.81 136 ARG A CA 1
ATOM 1012 C C . ARG A 1 136 ? -4.302 -0.277 26.058 1.00 91.81 136 ARG A C 1
ATOM 1014 O O . ARG A 1 136 ? -3.718 0.751 26.380 1.00 91.81 136 ARG A O 1
ATOM 1021 N N . ALA A 1 137 ? -5.328 -0.290 25.210 1.00 92.25 137 ALA A N 1
ATOM 1022 C CA . ALA A 1 137 ? -5.872 0.917 24.593 1.00 92.25 137 ALA A CA 1
ATOM 1023 C C . ALA A 1 137 ? -6.535 1.847 25.623 1.00 92.25 137 ALA A C 1
ATOM 1025 O O . ALA A 1 137 ? -6.281 3.051 25.595 1.00 92.25 137 ALA A O 1
ATOM 1026 N N . VAL A 1 138 ? -7.302 1.291 26.569 1.00 93.81 138 VAL A N 1
ATOM 1027 C CA . VAL A 1 138 ? -7.863 2.035 27.712 1.00 93.81 138 VAL A CA 1
ATOM 1028 C C . VAL A 1 138 ? -6.736 2.687 28.516 1.00 93.81 138 VAL A C 1
ATOM 1030 O O . VAL A 1 138 ? -6.721 3.905 28.663 1.00 93.81 138 VAL A O 1
ATOM 1033 N N . ASN A 1 139 ? -5.728 1.909 28.928 1.00 93.31 139 ASN A N 1
ATOM 1034 C CA . ASN A 1 139 ? -4.569 2.426 29.664 1.00 93.31 139 ASN A CA 1
ATOM 1035 C C . ASN A 1 139 ? -3.839 3.533 28.895 1.00 93.31 139 ASN A C 1
ATOM 1037 O O . ASN A 1 139 ? -3.452 4.547 29.473 1.00 93.31 139 ASN A O 1
ATOM 1041 N N . ALA A 1 140 ? -3.623 3.343 27.593 1.00 92.31 140 ALA A N 1
ATOM 1042 C CA . ALA A 1 140 ? -2.952 4.322 26.749 1.00 92.31 140 ALA A CA 1
ATOM 1043 C C . ALA A 1 140 ? -3.746 5.634 26.669 1.00 92.31 140 ALA A C 1
ATOM 1045 O O . ALA A 1 140 ? -3.155 6.711 26.725 1.00 92.31 140 ALA A O 1
ATOM 1046 N N . TRP A 1 141 ? -5.075 5.559 26.588 1.00 92.25 141 TRP A N 1
ATOM 1047 C CA . TRP A 1 141 ? -5.947 6.729 26.614 1.00 92.25 141 TRP A CA 1
ATOM 1048 C C . TRP A 1 141 ? -5.890 7.457 27.960 1.00 92.25 141 TRP A C 1
ATOM 1050 O O . TRP A 1 141 ? -5.572 8.649 27.987 1.00 92.25 141 TRP A O 1
ATOM 1060 N N . THR A 1 142 ? -6.103 6.740 29.069 1.00 91.38 142 THR A N 1
ATOM 1061 C CA . THR A 1 142 ? -6.065 7.290 30.435 1.00 91.38 142 THR A CA 1
ATOM 1062 C C . THR A 1 142 ? -4.732 7.990 30.717 1.00 91.38 142 THR A C 1
ATOM 1064 O O . THR A 1 142 ? -4.698 9.103 31.238 1.00 91.38 142 THR A O 1
ATOM 1067 N N . ASN A 1 143 ? -3.622 7.391 30.276 1.00 92.44 143 ASN A N 1
ATOM 1068 C CA . ASN A 1 143 ? -2.272 7.923 30.479 1.00 92.44 143 ASN A CA 1
ATOM 1069 C C . ASN A 1 143 ? -1.813 8.926 29.403 1.00 92.44 143 ASN A C 1
ATOM 1071 O O . ASN A 1 143 ? -0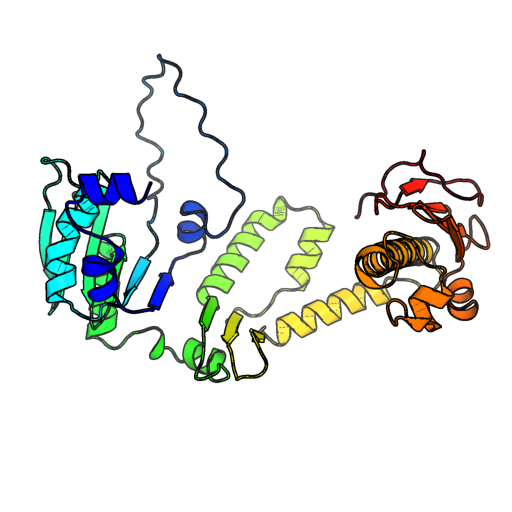.658 9.351 29.420 1.00 92.44 143 ASN A O 1
ATOM 1075 N N . ARG A 1 144 ? -2.676 9.313 28.451 1.00 91.00 144 ARG A N 1
ATOM 1076 C CA . ARG A 1 144 ? -2.344 10.206 27.316 1.00 91.00 144 ARG A CA 1
ATOM 1077 C C . ARG A 1 144 ? -1.180 9.708 26.440 1.00 91.00 144 ARG A C 1
ATOM 1079 O O . ARG A 1 144 ? -0.478 10.489 25.794 1.00 91.00 144 ARG A O 1
ATOM 1086 N N . GLN A 1 145 ? -0.996 8.396 26.366 1.00 91.88 145 GLN A N 1
ATOM 1087 C CA . GLN A 1 145 ? -0.003 7.697 25.546 1.00 91.88 145 GLN A CA 1
ATOM 1088 C C . GLN A 1 145 ? -0.622 7.222 24.223 1.00 91.88 145 GLN A C 1
ATOM 1090 O O . GLN A 1 145 ? -0.532 6.054 23.848 1.00 91.88 145 GLN A O 1
ATOM 1095 N N . THR A 1 146 ? -1.307 8.123 23.522 1.00 90.44 146 THR A N 1
ATOM 1096 C CA . THR A 1 146 ? -1.955 7.820 22.244 1.00 90.44 146 THR A CA 1
ATOM 1097 C C . THR A 1 146 ? -0.975 7.953 21.080 1.00 90.44 146 THR A C 1
ATOM 1099 O O . THR A 1 146 ? 0.084 8.570 21.192 1.00 90.44 146 THR A O 1
ATOM 1102 N N . LEU A 1 147 ? -1.339 7.422 19.910 1.00 89.00 147 LEU A N 1
ATOM 1103 C CA . LEU A 1 147 ? -0.531 7.610 18.701 1.00 89.00 147 LEU A CA 1
ATOM 1104 C C . LEU A 1 147 ? -0.325 9.103 18.385 1.00 89.00 147 LEU A C 1
ATOM 1106 O O . LEU A 1 147 ? 0.770 9.511 18.017 1.00 89.00 147 LEU A O 1
ATOM 1110 N N . ALA A 1 148 ? -1.341 9.933 18.628 1.00 87.06 148 ALA A N 1
ATOM 1111 C CA . ALA A 1 148 ? -1.252 11.378 18.451 1.00 87.06 148 ALA A CA 1
ATOM 1112 C C . ALA A 1 148 ? -0.273 12.063 19.424 1.00 87.06 148 ALA A C 1
ATOM 1114 O O . ALA A 1 148 ? 0.214 13.148 19.109 1.00 87.06 148 ALA A O 1
ATOM 1115 N N . SER A 1 149 ? 0.053 11.462 20.577 1.00 90.12 149 SER A N 1
ATOM 1116 C CA . SER A 1 149 ? 1.079 11.996 21.485 1.00 90.12 149 SER A CA 1
ATOM 1117 C C . SER A 1 149 ? 2.500 11.540 21.121 1.00 90.12 149 SER A C 1
ATOM 1119 O O . SER A 1 149 ? 3.476 12.108 21.612 1.00 90.12 149 SER A O 1
ATOM 1121 N N . ASN A 1 150 ? 2.643 10.578 20.203 1.00 90.50 150 ASN A N 1
ATOM 1122 C CA . ASN A 1 150 ? 3.928 10.050 19.759 1.00 90.50 150 ASN A CA 1
ATOM 1123 C C . ASN A 1 150 ? 4.662 11.030 18.819 1.00 90.50 150 ASN A C 1
ATOM 1125 O O . ASN A 1 150 ? 4.162 11.398 17.755 1.00 90.50 150 ASN A O 1
ATOM 1129 N N . THR A 1 151 ? 5.882 11.432 19.194 1.00 89.81 151 THR A N 1
ATOM 1130 C CA . THR A 1 151 ? 6.696 12.391 18.425 1.00 89.81 151 THR A CA 1
ATOM 1131 C C . THR A 1 151 ? 7.005 11.923 16.995 1.00 89.81 151 THR A C 1
ATOM 1133 O O . THR A 1 151 ? 6.764 12.708 16.077 1.00 89.81 151 THR A O 1
ATOM 1136 N N . PRO A 1 152 ? 7.486 10.681 16.755 1.00 87.88 152 PRO A N 1
ATOM 1137 C CA . PRO A 1 152 ? 7.625 10.153 15.399 1.00 87.88 152 PRO A CA 1
ATOM 1138 C C . PRO A 1 152 ? 6.349 10.280 14.567 1.00 87.88 152 PRO A C 1
ATOM 1140 O O . PRO A 1 152 ? 6.408 10.830 13.473 1.00 87.88 152 PRO A O 1
ATOM 1143 N N . PHE A 1 153 ? 5.195 9.863 15.097 1.00 90.81 153 PHE A N 1
ATOM 1144 C CA . PHE A 1 153 ? 3.928 9.993 14.378 1.00 90.81 153 PHE A CA 1
ATOM 1145 C C . PHE A 1 153 ? 3.667 11.447 13.977 1.00 90.81 153 PHE A C 1
ATOM 1147 O O . PHE A 1 153 ? 3.582 11.737 12.790 1.00 90.81 153 PHE A O 1
ATOM 1154 N N . ARG A 1 154 ? 3.650 12.375 14.942 1.00 90.12 154 ARG A N 1
ATOM 1155 C CA . ARG A 1 154 ? 3.389 13.801 14.679 1.00 90.12 154 ARG A CA 1
ATOM 1156 C C . ARG A 1 154 ? 4.338 14.394 13.641 1.00 90.12 154 ARG A C 1
ATOM 1158 O O . ARG A 1 154 ? 3.909 15.145 12.772 1.00 90.12 154 ARG A O 1
ATOM 1165 N N . ASN A 1 155 ? 5.626 14.073 13.720 1.00 87.69 155 ASN A N 1
ATOM 1166 C CA . ASN A 1 155 ? 6.622 14.609 12.795 1.00 87.69 155 ASN A CA 1
ATOM 1167 C C . ASN A 1 155 ? 6.419 14.094 11.364 1.00 87.69 155 ASN A C 1
ATOM 1169 O O . ASN A 1 155 ? 6.589 14.861 10.418 1.00 87.69 155 ASN A O 1
ATOM 1173 N N . PHE A 1 156 ? 6.031 12.826 11.213 1.00 86.56 156 PHE A N 1
ATOM 1174 C CA . PHE A 1 156 ? 5.827 12.172 9.917 1.00 86.56 156 PHE A CA 1
ATOM 1175 C C . PHE A 1 156 ? 4.416 12.343 9.343 1.00 86.56 156 PHE A C 1
ATOM 1177 O O . PHE A 1 156 ? 4.149 11.862 8.241 1.00 86.56 156 PHE A O 1
ATOM 1184 N N . THR A 1 157 ? 3.523 13.027 10.059 1.00 88.25 157 THR A N 1
ATOM 1185 C CA . THR A 1 157 ? 2.146 13.300 9.618 1.00 88.25 157 THR A CA 1
ATOM 1186 C C . THR A 1 157 ? 1.791 14.785 9.630 1.00 88.25 157 THR A C 1
ATOM 1188 O O . THR A 1 157 ? 0.742 15.158 9.124 1.00 88.25 157 THR A O 1
ATOM 1191 N N . ARG A 1 158 ? 2.678 15.672 10.111 1.00 86.75 158 ARG A N 1
ATOM 1192 C CA . ARG A 1 158 ? 2.445 17.134 10.161 1.00 86.75 158 ARG A CA 1
ATOM 1193 C C . ARG A 1 158 ? 2.121 17.794 8.818 1.00 86.75 158 ARG A C 1
ATOM 1195 O O . ARG A 1 158 ? 1.610 18.906 8.807 1.00 86.75 158 ARG A O 1
ATOM 1202 N N . TRP A 1 159 ? 2.528 17.165 7.720 1.00 82.38 159 TRP A N 1
ATOM 1203 C CA . TRP A 1 159 ? 2.324 17.652 6.357 1.00 82.38 159 TRP A CA 1
ATOM 1204 C C . TRP A 1 159 ? 0.912 17.358 5.845 1.00 82.38 159 TRP A C 1
ATOM 1206 O O . TRP A 1 159 ? 0.496 17.952 4.860 1.00 82.38 159 TRP A O 1
ATOM 1216 N N . GLN A 1 160 ? 0.188 16.444 6.497 1.00 84.00 160 GLN A N 1
ATOM 1217 C CA . GLN A 1 160 ? -1.107 15.984 6.024 1.00 84.00 160 GLN A CA 1
ATOM 1218 C C . GLN A 1 160 ? -2.149 17.097 6.077 1.00 84.00 160 GLN A C 1
ATOM 1220 O O . GLN A 1 160 ? -2.199 17.901 7.014 1.00 84.00 160 GLN A O 1
ATOM 1225 N N . SER A 1 161 ? -3.004 17.103 5.058 1.00 78.12 161 SER A N 1
ATOM 1226 C CA . SER A 1 161 ? -4.109 18.041 4.933 1.00 78.12 161 SER A CA 1
ATOM 1227 C C . SER A 1 161 ? -5.073 17.970 6.116 1.00 78.12 161 SER A C 1
ATOM 1229 O O . SER A 1 161 ? -5.302 16.917 6.718 1.00 78.12 161 SER A O 1
ATOM 1231 N N . ARG A 1 162 ? -5.759 19.087 6.376 1.00 75.75 162 ARG A N 1
ATOM 1232 C CA . ARG A 1 162 ? -6.906 19.109 7.295 1.00 75.75 162 ARG A CA 1
ATOM 1233 C C . ARG A 1 162 ? -8.089 18.286 6.775 1.00 75.75 162 ARG A C 1
ATOM 1235 O O . ARG A 1 162 ? -8.889 17.838 7.586 1.00 75.75 162 ARG A O 1
ATOM 1242 N N . GLN A 1 163 ? -8.203 18.086 5.458 1.00 82.75 163 GLN A N 1
ATOM 1243 C CA . GLN A 1 163 ? -9.260 17.286 4.826 1.00 82.75 163 GLN A CA 1
ATOM 1244 C C . GLN A 1 163 ? -8.726 15.914 4.395 1.00 82.75 163 GLN A C 1
ATOM 1246 O O . GLN A 1 163 ? -8.761 15.543 3.220 1.00 82.75 163 GLN A O 1
ATOM 1251 N N . THR A 1 164 ? -8.196 15.165 5.362 1.00 83.88 164 THR A N 1
ATOM 1252 C CA . THR A 1 164 ? -7.728 13.793 5.140 1.00 83.88 164 THR A CA 1
ATOM 1253 C C . THR A 1 164 ? -8.928 12.847 5.050 1.00 83.88 164 THR A C 1
ATOM 1255 O O . THR A 1 164 ? -9.723 12.752 5.980 1.00 83.88 164 THR A O 1
ATOM 1258 N N . LEU A 1 165 ? -9.060 12.153 3.921 1.00 87.19 165 LEU A N 1
ATOM 1259 C CA . LEU A 1 165 ? -10.056 11.104 3.677 1.00 87.19 165 LEU A CA 1
ATOM 1260 C C . LEU A 1 165 ? -9.558 9.723 4.119 1.00 87.19 165 LEU A C 1
ATOM 1262 O O . LEU A 1 165 ? -10.358 8.845 4.428 1.00 87.19 165 LEU A O 1
ATOM 1266 N N . GLY A 1 166 ? -8.240 9.517 4.129 1.00 89.00 166 GLY A N 1
ATOM 1267 C CA . GLY A 1 166 ? -7.632 8.268 4.566 1.00 89.00 166 GLY A CA 1
ATOM 1268 C C . GLY A 1 166 ? -6.155 8.433 4.888 1.00 89.00 166 GLY A C 1
ATOM 1269 O O . GLY A 1 166 ? -5.458 9.232 4.269 1.00 89.00 166 GLY A O 1
ATOM 1270 N N . GLN A 1 167 ? -5.673 7.656 5.853 1.00 91.44 167 GLN A N 1
ATOM 1271 C CA . GLN A 1 167 ? -4.289 7.695 6.300 1.00 91.44 167 GLN A CA 1
ATOM 1272 C C . GLN A 1 167 ? -3.775 6.284 6.565 1.00 91.44 167 GLN A C 1
ATOM 1274 O O . GLN A 1 167 ? -4.430 5.485 7.230 1.00 91.44 167 GLN A O 1
ATOM 1279 N N . ILE A 1 168 ? -2.558 6.007 6.103 1.00 89.94 168 ILE A N 1
ATOM 1280 C CA . ILE A 1 168 ? -1.790 4.831 6.510 1.00 89.94 168 ILE A CA 1
ATOM 1281 C C . ILE A 1 168 ? -0.516 5.326 7.184 1.00 89.94 168 ILE A C 1
ATOM 1283 O O . ILE A 1 168 ? 0.157 6.230 6.689 1.00 89.94 168 ILE A O 1
ATOM 1287 N N . TYR A 1 169 ? -0.180 4.727 8.321 1.00 91.69 169 TYR A N 1
ATOM 1288 C CA . TYR A 1 169 ? 1.060 4.993 9.035 1.00 91.69 169 TYR A CA 1
ATOM 1289 C C . TYR A 1 169 ? 1.725 3.675 9.414 1.00 91.69 169 TYR A C 1
ATOM 1291 O O . TYR A 1 169 ? 1.153 2.853 10.131 1.00 91.69 169 TYR A O 1
ATOM 1299 N N . VAL A 1 170 ? 2.956 3.498 8.953 1.00 89.31 170 VAL A N 1
ATOM 1300 C CA . VAL A 1 170 ? 3.821 2.376 9.300 1.00 89.31 170 VAL A CA 1
ATOM 1301 C C . VAL A 1 170 ? 4.869 2.903 10.267 1.00 89.31 170 VAL A C 1
ATOM 1303 O O . VAL A 1 170 ? 5.658 3.786 9.930 1.00 89.31 170 VAL A O 1
ATOM 1306 N N . SER A 1 171 ? 4.858 2.390 11.496 1.00 90.75 171 SER A N 1
ATOM 1307 C CA . SER A 1 171 ? 5.750 2.877 12.545 1.00 90.75 171 SER A CA 1
ATOM 1308 C C . SER A 1 171 ? 7.202 2.427 12.325 1.00 90.75 171 SER A C 1
ATOM 1310 O O . SER A 1 171 ? 7.431 1.366 11.740 1.00 90.75 171 SER A O 1
ATOM 1312 N N . PRO A 1 172 ? 8.192 3.162 12.870 1.00 89.44 172 PRO A N 1
ATOM 1313 C CA . PRO A 1 172 ? 9.589 2.725 12.881 1.00 89.44 172 PRO A CA 1
ATOM 1314 C C . PRO A 1 172 ? 9.766 1.309 13.445 1.00 89.44 172 PRO A C 1
ATOM 1316 O O . PRO A 1 172 ? 10.448 0.485 12.850 1.00 89.44 172 PRO A O 1
ATOM 1319 N N . ALA A 1 173 ? 9.060 0.987 14.534 1.00 87.19 173 ALA A N 1
ATOM 1320 C CA . ALA A 1 173 ? 9.099 -0.338 15.150 1.00 87.19 173 ALA A CA 1
ATOM 1321 C C . ALA A 1 173 ? 8.551 -1.442 14.225 1.00 87.19 173 ALA A C 1
ATOM 1323 O O . ALA A 1 173 ? 9.062 -2.562 14.219 1.00 87.19 173 ALA A O 1
ATOM 1324 N N . LEU A 1 174 ? 7.520 -1.138 13.427 1.00 83.75 174 LEU A N 1
ATOM 1325 C CA . LEU A 1 174 ? 7.000 -2.078 12.436 1.00 83.75 174 LEU A CA 1
ATOM 1326 C C . LEU A 1 174 ? 8.008 -2.271 11.291 1.00 83.75 174 LEU A C 1
ATOM 1328 O O . LEU A 1 174 ? 8.249 -3.413 10.897 1.00 83.75 174 LEU A O 1
ATOM 1332 N N . MET A 1 175 ? 8.660 -1.198 10.831 1.00 81.94 175 MET A N 1
ATOM 1333 C CA . MET A 1 175 ? 9.741 -1.275 9.838 1.00 81.94 175 MET A CA 1
ATOM 1334 C C . MET A 1 175 ? 10.934 -2.098 10.331 1.00 81.94 175 MET A C 1
ATOM 1336 O O . MET A 1 175 ? 11.458 -2.921 9.581 1.00 81.94 175 MET A O 1
ATOM 1340 N N . ASP A 1 176 ? 11.319 -1.949 11.598 1.00 83.94 176 ASP A N 1
ATOM 1341 C CA . ASP A 1 176 ? 12.347 -2.786 12.223 1.00 83.94 176 ASP A CA 1
ATOM 1342 C C . ASP A 1 176 ? 11.949 -4.260 12.243 1.00 83.94 176 ASP A C 1
ATOM 1344 O O . ASP A 1 176 ? 12.730 -5.128 11.851 1.00 83.94 176 ASP A O 1
ATOM 1348 N N . SER A 1 177 ? 10.708 -4.561 12.639 1.00 79.56 177 SER A N 1
ATOM 1349 C CA . SER A 1 177 ? 10.222 -5.943 12.654 1.00 79.56 177 SER A CA 1
ATOM 1350 C C . SER A 1 177 ? 10.232 -6.577 11.258 1.00 79.56 177 SER A C 1
ATOM 1352 O O . SER A 1 177 ? 10.614 -7.739 11.109 1.00 79.56 177 SER A O 1
ATOM 1354 N N . TYR A 1 178 ? 9.890 -5.7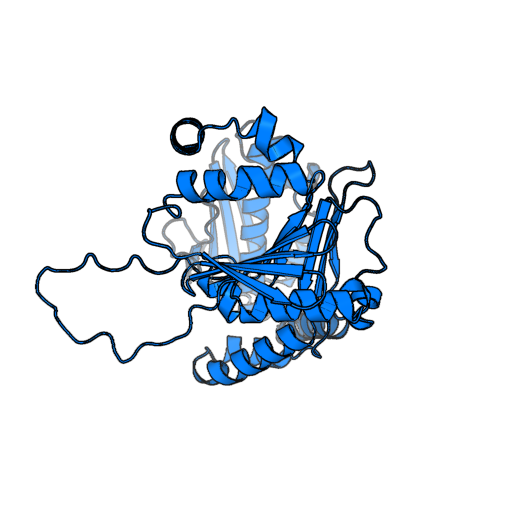94 10.229 1.00 76.12 178 TYR A N 1
ATOM 1355 C CA . TYR A 1 178 ? 9.945 -6.224 8.838 1.00 76.12 178 TYR A CA 1
ATOM 1356 C C . TYR A 1 178 ? 11.386 -6.487 8.394 1.00 76.12 178 TYR A C 1
ATOM 1358 O O . TYR A 1 178 ? 11.665 -7.524 7.797 1.00 76.12 178 TYR A O 1
ATOM 1366 N N . ARG A 1 179 ? 12.327 -5.609 8.753 1.00 77.12 179 ARG A N 1
ATOM 1367 C CA . ARG A 1 179 ? 13.756 -5.788 8.467 1.00 77.12 179 ARG A CA 1
ATOM 1368 C C . ARG A 1 179 ? 14.316 -7.066 9.086 1.00 77.12 179 ARG A C 1
ATOM 1370 O O . ARG A 1 179 ? 15.041 -7.804 8.424 1.00 77.12 179 ARG A O 1
ATOM 1377 N N . GLU A 1 180 ? 13.967 -7.357 10.334 1.00 81.31 180 GLU A N 1
ATOM 1378 C CA . GLU A 1 180 ? 14.378 -8.598 10.996 1.00 81.31 180 GLU A CA 1
ATOM 1379 C C . GLU A 1 180 ? 13.742 -9.836 10.349 1.00 81.31 180 GLU A C 1
ATOM 1381 O O . GLU A 1 180 ? 14.397 -10.870 10.201 1.00 81.31 180 GLU A O 1
ATOM 1386 N N . GLN A 1 181 ? 12.489 -9.739 9.897 1.00 74.75 181 GLN A N 1
ATOM 1387 C CA . GLN A 1 181 ? 11.843 -10.809 9.137 1.00 74.75 181 GLN A CA 1
ATOM 1388 C C . GLN A 1 181 ? 12.516 -11.034 7.774 1.00 74.75 181 GLN A C 1
ATOM 1390 O O . GLN A 1 181 ? 12.761 -12.185 7.407 1.00 74.75 181 GLN A O 1
ATOM 1395 N N . LEU A 1 182 ? 12.881 -9.963 7.064 1.00 74.00 182 LEU A N 1
ATOM 1396 C CA . LEU A 1 182 ? 13.640 -10.039 5.817 1.00 74.00 182 LEU A CA 1
ATOM 1397 C C . LEU A 1 182 ? 14.993 -10.719 6.028 1.00 74.00 182 LEU A C 1
ATOM 1399 O O . LEU A 1 182 ? 15.307 -11.660 5.308 1.00 74.00 182 LEU A O 1
ATOM 1403 N N . LYS A 1 183 ? 15.761 -10.335 7.056 1.00 81.00 183 LYS A N 1
ATOM 1404 C CA . LYS A 1 183 ? 17.044 -10.988 7.383 1.00 81.00 183 LYS A CA 1
ATOM 1405 C C . LYS A 1 183 ? 16.890 -12.489 7.639 1.00 81.00 183 LYS A C 1
ATOM 1407 O O . LYS A 1 183 ? 17.733 -13.271 7.211 1.00 81.00 183 LYS A O 1
ATOM 1412 N N . LYS A 1 184 ? 15.809 -12.908 8.306 1.00 82.88 184 LYS A N 1
ATOM 1413 C CA . LYS A 1 184 ? 15.506 -14.333 8.541 1.00 82.88 184 LYS A CA 1
ATOM 1414 C C . LYS A 1 184 ? 15.145 -15.085 7.259 1.00 82.88 184 LYS A C 1
ATOM 1416 O O . LYS A 1 184 ? 15.414 -16.280 7.166 1.00 82.88 184 LYS A O 1
ATOM 1421 N N . GLN A 1 185 ? 14.513 -14.416 6.295 1.00 76.50 185 GLN A N 1
ATOM 1422 C CA . GLN A 1 185 ? 14.124 -15.010 5.013 1.00 76.50 185 GLN A CA 1
ATOM 1423 C C . GLN A 1 185 ? 15.215 -14.913 3.942 1.00 76.50 185 GLN A C 1
ATOM 1425 O O . GLN A 1 185 ? 15.201 -15.718 3.017 1.00 76.50 185 GLN A O 1
ATOM 1430 N N . ALA A 1 186 ? 16.181 -14.006 4.097 1.00 77.38 186 ALA A N 1
ATOM 1431 C CA . ALA A 1 186 ? 17.274 -13.771 3.160 1.00 77.38 186 ALA A CA 1
ATOM 1432 C C . ALA A 1 186 ? 17.998 -15.052 2.693 1.00 77.38 186 ALA A C 1
ATOM 1434 O O . ALA A 1 186 ? 18.262 -15.159 1.499 1.00 77.38 186 ALA A O 1
ATOM 1435 N N . PRO A 1 187 ? 18.266 -16.074 3.536 1.00 83.44 187 PRO A N 1
ATOM 1436 C CA . PRO A 1 187 ? 18.896 -17.316 3.074 1.00 83.44 187 PRO A CA 1
ATOM 1437 C C . PRO A 1 187 ? 18.051 -18.140 2.090 1.00 83.44 187 PRO A C 1
ATOM 1439 O O . PRO A 1 187 ? 18.583 -19.028 1.435 1.00 83.44 187 PRO A O 1
ATOM 1442 N N . LYS A 1 188 ? 16.739 -17.888 2.021 1.00 78.12 188 LYS A N 1
ATOM 1443 C CA . LYS A 1 188 ? 15.777 -18.592 1.157 1.00 78.12 188 LYS A CA 1
ATOM 1444 C C . LYS A 1 188 ? 15.417 -17.802 -0.104 1.00 78.12 188 LYS A C 1
ATOM 1446 O O . LYS A 1 188 ? 14.627 -18.286 -0.907 1.00 78.12 188 LYS A O 1
ATOM 1451 N N . MET A 1 189 ? 15.922 -16.578 -0.233 1.00 76.62 189 MET A N 1
ATOM 1452 C CA . MET A 1 189 ? 15.662 -15.704 -1.373 1.00 76.62 189 MET A CA 1
ATOM 1453 C C . MET A 1 189 ? 16.658 -15.980 -2.495 1.00 76.62 189 MET A C 1
ATOM 1455 O O . MET A 1 189 ? 17.784 -16.409 -2.239 1.00 76.62 189 MET A O 1
ATOM 1459 N N . ASP A 1 190 ? 16.245 -15.685 -3.728 1.00 81.62 190 ASP A N 1
ATOM 1460 C CA . ASP A 1 190 ? 17.181 -15.581 -4.842 1.00 81.62 190 ASP A CA 1
ATOM 1461 C C . ASP A 1 190 ? 18.301 -14.576 -4.515 1.00 81.62 190 ASP A C 1
ATOM 1463 O O . ASP A 1 190 ? 18.077 -13.586 -3.813 1.00 81.62 190 ASP A O 1
ATOM 1467 N N . THR A 1 191 ? 19.511 -14.841 -5.010 1.00 74.94 191 THR A N 1
ATOM 1468 C CA . THR A 1 191 ? 20.705 -14.061 -4.658 1.00 74.94 191 THR A CA 1
ATOM 1469 C C . THR A 1 191 ? 20.586 -12.612 -5.125 1.00 74.94 191 THR A C 1
ATOM 1471 O O . THR A 1 191 ? 20.884 -11.708 -4.348 1.00 74.94 191 THR A O 1
ATOM 1474 N N . ALA A 1 192 ? 20.085 -12.372 -6.342 1.00 71.69 192 ALA A N 1
ATOM 1475 C CA . ALA A 1 192 ? 19.944 -11.022 -6.878 1.00 71.69 192 ALA A CA 1
ATOM 1476 C C . ALA A 1 192 ? 18.867 -10.234 -6.120 1.00 71.69 192 ALA A C 1
ATOM 1478 O O . ALA A 1 192 ? 19.094 -9.094 -5.712 1.00 71.69 192 ALA A O 1
ATOM 1479 N N . LEU A 1 193 ? 17.719 -10.864 -5.851 1.00 69.12 193 LEU A N 1
ATOM 1480 C CA . LEU A 1 193 ? 16.647 -10.252 -5.062 1.00 69.12 193 LEU A CA 1
ATOM 1481 C C . LEU A 1 193 ? 17.091 -9.950 -3.624 1.00 69.12 193 LEU A C 1
ATOM 1483 O O . LEU A 1 193 ? 16.778 -8.892 -3.076 1.00 69.12 193 LEU A O 1
ATOM 1487 N N . ARG A 1 194 ? 17.827 -10.873 -2.999 1.00 76.38 194 ARG A N 1
ATOM 1488 C CA . ARG A 1 194 ? 18.359 -10.700 -1.648 1.00 76.38 194 ARG A CA 1
ATOM 1489 C C . ARG A 1 194 ? 19.316 -9.520 -1.589 1.00 76.38 194 ARG A C 1
ATOM 1491 O O . ARG A 1 194 ? 19.170 -8.676 -0.710 1.00 76.38 194 ARG A O 1
ATOM 1498 N N . ASP A 1 195 ? 20.278 -9.462 -2.500 1.00 76.69 195 ASP A N 1
ATOM 1499 C CA . ASP A 1 195 ? 21.311 -8.431 -2.488 1.00 76.69 195 ASP A CA 1
ATOM 1500 C C . ASP A 1 195 ? 20.704 -7.049 -2.784 1.00 76.69 195 ASP A C 1
ATOM 1502 O O . ASP A 1 195 ? 21.059 -6.074 -2.124 1.00 76.69 195 ASP A O 1
ATOM 1506 N N . LEU A 1 196 ? 19.691 -6.983 -3.657 1.00 73.06 196 LEU A N 1
ATOM 1507 C CA . LEU A 1 196 ? 18.866 -5.794 -3.879 1.00 73.06 196 LEU A CA 1
ATOM 1508 C C . LEU A 1 196 ? 18.121 -5.339 -2.612 1.00 73.06 196 LEU A C 1
ATOM 1510 O O . LEU A 1 196 ? 18.192 -4.181 -2.212 1.00 73.06 196 LEU A O 1
ATOM 1514 N N . LEU A 1 197 ? 17.386 -6.234 -1.952 1.00 71.12 197 LEU A N 1
ATOM 1515 C CA . LEU A 1 197 ? 16.622 -5.874 -0.752 1.00 71.12 197 LEU A CA 1
ATOM 1516 C C . LEU A 1 197 ? 17.538 -5.474 0.412 1.00 71.12 197 LEU A C 1
ATOM 1518 O O . LEU A 1 197 ? 17.209 -4.575 1.190 1.00 71.12 197 LEU A O 1
ATOM 1522 N N . MET A 1 198 ? 18.697 -6.123 0.520 1.00 75.06 198 MET A N 1
ATOM 1523 C CA . MET A 1 198 ? 19.706 -5.814 1.529 1.00 75.06 198 MET A CA 1
ATOM 1524 C C . MET A 1 198 ? 20.465 -4.521 1.210 1.00 75.06 198 MET A C 1
ATOM 1526 O O . MET A 1 198 ? 20.871 -3.841 2.150 1.00 75.06 198 MET A O 1
ATOM 1530 N N . SER A 1 199 ? 20.617 -4.134 -0.062 1.00 72.31 199 SER A N 1
ATOM 1531 C CA . SER A 1 199 ? 21.231 -2.853 -0.442 1.00 72.31 199 SER A CA 1
ATOM 1532 C C . SER A 1 199 ? 20.330 -1.662 -0.119 1.00 72.31 199 SER A C 1
ATOM 1534 O O . SER A 1 199 ? 20.822 -0.608 0.279 1.00 72.31 199 SER A O 1
ATOM 1536 N N . LEU A 1 200 ? 19.006 -1.839 -0.205 1.00 69.56 200 LEU A N 1
ATOM 1537 C CA . LEU A 1 200 ? 18.046 -0.784 0.119 1.00 69.56 200 LEU A CA 1
ATOM 1538 C C . LEU A 1 200 ? 18.093 -0.372 1.594 1.00 69.56 200 LEU A C 1
ATOM 1540 O O . LEU A 1 200 ? 17.818 0.789 1.883 1.00 69.56 200 LEU A O 1
ATOM 1544 N N . SER A 1 201 ? 18.420 -1.319 2.490 1.00 63.12 201 SER A N 1
ATOM 1545 C CA . SER A 1 201 ? 18.637 -1.199 3.945 1.00 63.12 201 SER A CA 1
ATOM 1546 C C . SER A 1 201 ? 18.268 0.168 4.565 1.00 63.12 201 SER A C 1
ATOM 1548 O O . SER A 1 201 ? 19.138 0.855 5.123 1.00 63.12 201 SER A O 1
ATOM 1550 N N . PRO A 1 202 ? 16.983 0.573 4.532 1.00 65.12 202 PRO A N 1
ATOM 1551 C CA . PRO A 1 202 ? 16.609 1.880 5.032 1.00 65.12 202 PRO A CA 1
ATOM 1552 C C . PRO A 1 202 ? 16.732 1.877 6.552 1.00 65.12 202 PRO A C 1
ATOM 1554 O O . PRO A 1 202 ? 16.474 0.865 7.219 1.00 65.12 202 PRO A O 1
ATOM 1557 N N . ALA A 1 203 ? 17.119 3.016 7.122 1.00 71.56 203 ALA A N 1
ATOM 1558 C CA . ALA A 1 203 ? 16.932 3.224 8.548 1.00 71.56 203 ALA A CA 1
ATOM 1559 C C . ALA A 1 203 ? 15.445 2.989 8.888 1.00 71.56 203 ALA A C 1
ATOM 1561 O O . ALA A 1 203 ? 14.579 3.375 8.096 1.00 71.56 203 ALA A O 1
ATOM 1562 N N . PRO A 1 204 ? 15.130 2.361 10.032 1.00 77.38 204 PRO A N 1
ATOM 1563 C CA . PRO A 1 204 ? 13.755 2.159 10.471 1.00 77.38 204 PRO A CA 1
ATOM 1564 C C . PRO A 1 204 ? 13.127 3.511 10.795 1.00 77.38 204 PRO A C 1
ATOM 1566 O O . PRO A 1 204 ? 13.211 4.043 11.899 1.00 77.38 204 PRO A O 1
ATOM 1569 N N . GLN A 1 205 ? 12.540 4.110 9.775 1.00 84.19 205 GLN A N 1
ATOM 1570 C CA . GLN A 1 205 ? 11.839 5.376 9.827 1.00 84.19 205 GLN A CA 1
ATOM 1571 C C . GLN A 1 205 ? 10.393 5.133 9.419 1.00 84.19 205 GLN A C 1
ATOM 1573 O O . GLN A 1 205 ? 10.078 4.138 8.766 1.00 84.19 205 GLN A O 1
ATOM 1578 N N . ALA A 1 206 ? 9.502 6.023 9.842 1.00 88.44 206 ALA A N 1
ATOM 1579 C CA . ALA A 1 206 ? 8.100 5.869 9.513 1.00 88.44 206 ALA A CA 1
ATOM 1580 C C . ALA A 1 206 ? 7.867 6.047 8.008 1.00 88.44 206 ALA A C 1
ATOM 1582 O O . ALA A 1 206 ? 8.522 6.861 7.354 1.00 88.44 206 ALA A O 1
ATOM 1583 N N . ILE A 1 207 ? 6.887 5.312 7.496 1.00 88.06 207 ILE A N 1
ATOM 1584 C CA . ILE A 1 207 ? 6.303 5.545 6.176 1.00 88.06 207 ILE A CA 1
ATOM 1585 C C . ILE A 1 207 ? 4.870 5.993 6.412 1.00 88.06 207 ILE A C 1
ATOM 1587 O O . ILE A 1 207 ? 4.148 5.385 7.208 1.00 88.06 207 ILE A O 1
ATOM 1591 N N . SER A 1 208 ? 4.453 7.057 5.738 1.00 90.25 208 SER A N 1
ATOM 1592 C CA . SER A 1 208 ? 3.076 7.526 5.809 1.00 90.25 208 SER A CA 1
ATOM 1593 C C . SER A 1 208 ? 2.498 7.728 4.421 1.00 90.25 208 SER A C 1
ATOM 1595 O O . SER A 1 208 ? 3.188 8.097 3.475 1.00 90.25 208 SER A O 1
ATOM 1597 N N . TYR A 1 209 ? 1.208 7.458 4.309 1.00 90.69 209 TYR A N 1
ATOM 1598 C CA . TYR A 1 209 ? 0.415 7.739 3.128 1.00 90.69 209 TYR A CA 1
ATOM 1599 C C . TYR A 1 209 ? -0.834 8.508 3.548 1.00 90.69 209 TYR A C 1
ATOM 1601 O O . TYR A 1 209 ? -1.398 8.247 4.615 1.00 90.69 209 TYR A O 1
ATOM 1609 N N . SER A 1 210 ? -1.242 9.460 2.716 1.00 91.44 210 SER A N 1
ATOM 1610 C CA . SER A 1 210 ? -2.447 10.261 2.897 1.00 91.44 210 SER A CA 1
ATOM 1611 C C . SER A 1 210 ? -3.246 10.296 1.605 1.00 91.44 210 SER A C 1
ATOM 1613 O O . SER A 1 210 ? -2.686 10.483 0.526 1.00 91.44 210 SER A O 1
ATOM 1615 N N . LEU A 1 211 ? -4.557 10.154 1.746 1.00 88.62 211 LEU A N 1
ATOM 1616 C CA . LEU A 1 211 ? -5.543 10.492 0.735 1.00 88.62 211 LEU A CA 1
ATOM 1617 C C . LEU A 1 211 ? -6.282 11.733 1.222 1.00 88.62 211 LEU A C 1
ATOM 1619 O O . LEU A 1 211 ? -6.917 11.690 2.276 1.00 88.62 211 LEU A O 1
ATOM 1623 N N . SER A 1 212 ? -6.211 12.824 0.476 1.00 89.06 212 SER A N 1
ATOM 1624 C CA . SER A 1 212 ? -6.882 14.087 0.795 1.00 89.06 212 SER A CA 1
ATOM 1625 C C . SER A 1 212 ? -7.730 14.567 -0.381 1.00 89.06 212 SER A C 1
ATOM 1627 O O . SER A 1 212 ? -7.627 14.061 -1.499 1.00 89.06 212 SER A O 1
ATOM 1629 N N . ASN A 1 213 ? -8.617 15.526 -0.127 1.00 83.06 213 ASN A N 1
ATOM 1630 C CA . ASN A 1 213 ? -9.363 16.221 -1.173 1.00 83.06 213 ASN A CA 1
ATOM 1631 C C . ASN A 1 213 ? -9.351 17.718 -0.871 1.00 83.06 213 ASN A C 1
ATOM 1633 O O . ASN A 1 213 ? -10.158 18.189 -0.082 1.00 83.06 213 ASN A O 1
ATOM 1637 N N . GLU A 1 214 ? -8.425 18.454 -1.485 1.00 76.25 214 GLU A N 1
ATOM 1638 C CA . GLU A 1 214 ? -8.233 19.895 -1.253 1.00 76.25 214 GLU A CA 1
ATOM 1639 C C . GLU A 1 214 ? -8.916 20.773 -2.316 1.00 76.25 214 GLU A C 1
ATOM 1641 O O . GLU A 1 214 ? -8.488 21.888 -2.598 1.00 76.25 214 GLU A O 1
ATOM 1646 N N . GLY A 1 215 ? -9.977 20.268 -2.951 1.00 71.75 215 GLY A N 1
ATOM 1647 C CA . GLY A 1 215 ? -10.733 21.005 -3.971 1.00 71.75 215 GLY A CA 1
ATOM 1648 C C . GLY A 1 215 ? -10.188 20.887 -5.399 1.00 71.75 215 GLY A C 1
ATOM 1649 O O . GLY A 1 215 ? -10.886 21.267 -6.334 1.00 71.75 215 GLY A O 1
ATOM 1650 N N . PHE A 1 216 ? -9.008 20.289 -5.591 1.00 70.81 216 PHE A N 1
ATOM 1651 C CA . PHE A 1 216 ? -8.448 19.943 -6.911 1.00 70.81 216 PHE A CA 1
ATOM 1652 C C . PHE A 1 216 ? -8.698 18.479 -7.318 1.00 70.81 216 PHE A C 1
ATOM 1654 O O . PHE A 1 216 ? -8.158 18.008 -8.315 1.00 70.81 216 PHE A O 1
ATOM 1661 N N . GLY A 1 217 ? -9.524 17.759 -6.553 1.00 74.50 217 GLY A N 1
ATOM 1662 C CA . GLY A 1 217 ? -9.735 16.320 -6.694 1.00 74.50 217 GLY A CA 1
ATOM 1663 C C . GLY A 1 217 ? -9.012 15.518 -5.612 1.00 74.50 217 GLY A C 1
ATOM 1664 O O . GLY A 1 217 ? -8.449 16.073 -4.668 1.00 74.50 217 GLY A O 1
ATOM 1665 N N . GLN A 1 218 ? -9.074 14.192 -5.730 1.00 83.62 218 GLN A N 1
ATOM 1666 C CA . GLN A 1 218 ? -8.428 13.282 -4.787 1.00 83.62 218 GLN A CA 1
ATOM 1667 C C . GLN A 1 218 ? -6.909 13.319 -4.975 1.00 83.62 218 GLN A C 1
ATOM 1669 O O . GLN A 1 218 ? -6.408 13.048 -6.065 1.00 83.62 218 GLN A O 1
ATOM 1674 N N . MET A 1 219 ? -6.184 13.643 -3.908 1.00 83.75 219 MET A N 1
ATOM 1675 C CA . MET A 1 219 ? -4.730 13.714 -3.893 1.00 83.75 219 MET A CA 1
ATOM 1676 C C . MET A 1 219 ? -4.163 12.564 -3.064 1.00 83.75 219 MET A C 1
ATOM 1678 O O . MET A 1 219 ? -4.555 12.346 -1.918 1.00 83.75 219 MET A O 1
ATOM 1682 N N . HIS A 1 220 ? -3.244 11.821 -3.674 1.00 88.19 220 HIS A N 1
ATOM 1683 C CA . HIS A 1 220 ? -2.556 10.687 -3.072 1.00 88.19 220 HIS A CA 1
ATOM 1684 C C . HIS A 1 220 ? -1.108 11.078 -2.800 1.00 88.19 220 HIS A C 1
ATOM 1686 O O . HIS A 1 220 ? -0.366 11.393 -3.729 1.00 88.19 220 HIS A O 1
ATOM 1692 N N . GLU A 1 221 ? -0.685 11.019 -1.544 1.00 86.31 221 GLU A N 1
ATOM 1693 C CA . GLU A 1 221 ? 0.669 11.401 -1.150 1.00 86.31 221 GLU A CA 1
ATOM 1694 C C . GLU A 1 221 ? 1.325 10.296 -0.331 1.00 86.31 221 GLU A C 1
ATOM 1696 O O . GLU A 1 221 ? 0.773 9.837 0.670 1.00 86.31 221 GLU A O 1
ATOM 1701 N N . VAL A 1 222 ? 2.528 9.889 -0.739 1.00 87.88 222 VAL A N 1
ATOM 1702 C CA . VAL A 1 222 ? 3.361 8.911 -0.029 1.00 87.88 222 VAL A CA 1
ATOM 1703 C C . VAL A 1 222 ? 4.619 9.613 0.461 1.00 87.88 222 VAL A C 1
ATOM 1705 O O . VAL A 1 222 ? 5.367 10.187 -0.326 1.00 87.88 222 VAL A O 1
ATOM 1708 N N . HIS A 1 223 ? 4.877 9.529 1.760 1.00 84.94 223 HIS A N 1
ATOM 1709 C CA . HIS A 1 223 ? 6.083 10.048 2.385 1.00 84.94 223 HIS A CA 1
ATOM 1710 C C . HIS A 1 223 ? 7.005 8.898 2.773 1.00 84.94 223 HIS A C 1
ATOM 1712 O O . HIS A 1 223 ? 6.681 8.062 3.623 1.00 84.94 223 HIS A O 1
ATOM 1718 N N . LEU A 1 224 ? 8.171 8.881 2.129 1.00 84.69 224 LEU A N 1
ATOM 1719 C CA . LEU A 1 224 ? 9.204 7.874 2.316 1.00 84.69 224 LEU A CA 1
ATOM 1720 C C . LEU A 1 224 ? 10.419 8.464 3.047 1.00 84.69 224 LEU A C 1
ATOM 1722 O O . LEU A 1 224 ? 10.745 9.639 2.859 1.00 84.69 224 LEU A O 1
ATOM 1726 N N . PRO A 1 225 ? 11.140 7.646 3.831 1.00 81.69 225 PRO A N 1
ATOM 1727 C CA . PRO A 1 225 ? 12.460 7.991 4.342 1.00 81.69 225 PRO A CA 1
ATOM 1728 C C . PRO A 1 225 ? 13.396 8.438 3.214 1.00 81.69 225 PRO A C 1
ATOM 1730 O O . PRO A 1 225 ? 13.530 7.746 2.204 1.00 81.69 225 PRO A O 1
ATOM 1733 N N . LYS A 1 226 ? 14.093 9.566 3.394 1.00 78.56 226 LYS A N 1
ATOM 1734 C CA . LYS A 1 226 ? 15.039 10.086 2.390 1.00 78.56 226 LYS A CA 1
ATOM 1735 C C . LYS A 1 226 ? 16.106 9.049 2.029 1.00 78.56 226 LYS A C 1
ATOM 1737 O O . LYS A 1 226 ? 16.429 8.895 0.857 1.00 78.56 226 LYS A O 1
ATOM 1742 N N . ASP A 1 227 ? 16.603 8.316 3.022 1.00 75.38 227 ASP A N 1
ATOM 1743 C CA . ASP A 1 227 ? 17.620 7.281 2.826 1.00 75.38 227 ASP A CA 1
ATOM 1744 C C . ASP A 1 227 ? 17.103 6.131 1.955 1.00 75.38 227 ASP A C 1
ATOM 1746 O O . ASP A 1 227 ? 17.854 5.607 1.142 1.00 75.38 227 ASP A O 1
ATOM 1750 N N . LEU A 1 228 ? 15.811 5.790 2.057 1.00 78.00 228 LEU A N 1
ATOM 1751 C CA . LEU A 1 228 ? 15.185 4.798 1.180 1.00 78.00 228 LEU A CA 1
ATOM 1752 C C . LEU A 1 228 ? 15.155 5.296 -0.268 1.00 78.00 228 LEU A C 1
ATOM 1754 O O . LEU A 1 228 ? 15.500 4.548 -1.177 1.00 78.00 228 LEU A O 1
ATOM 1758 N N . VAL A 1 229 ? 14.786 6.563 -0.483 1.00 77.19 229 VAL A N 1
ATOM 1759 C CA . VAL A 1 229 ? 14.785 7.174 -1.821 1.00 77.19 229 VAL A CA 1
ATOM 1760 C C . VAL A 1 229 ? 16.202 7.207 -2.393 1.00 77.19 229 VAL A C 1
ATOM 1762 O O . VAL A 1 229 ? 16.408 6.797 -3.530 1.00 77.19 229 VAL A O 1
ATOM 1765 N N . ILE A 1 230 ? 17.193 7.630 -1.601 1.00 69.50 230 ILE A N 1
ATOM 1766 C CA . ILE A 1 230 ? 18.602 7.629 -2.013 1.00 69.50 230 ILE A CA 1
ATOM 1767 C C . ILE A 1 230 ? 19.061 6.212 -2.338 1.00 69.50 230 ILE A C 1
ATOM 1769 O O . ILE A 1 230 ? 19.718 6.033 -3.352 1.00 69.50 230 ILE A O 1
ATOM 1773 N N . ALA A 1 231 ? 18.711 5.208 -1.534 1.00 66.94 231 ALA A N 1
ATOM 1774 C CA . ALA A 1 231 ? 19.101 3.826 -1.788 1.00 66.94 231 ALA A CA 1
ATOM 1775 C C . ALA A 1 231 ? 18.448 3.264 -3.061 1.00 66.94 231 ALA A C 1
ATOM 1777 O O . ALA A 1 231 ? 19.121 2.610 -3.852 1.00 66.94 231 ALA A O 1
ATOM 1778 N N . MET A 1 232 ? 17.172 3.571 -3.317 1.00 68.00 232 MET A N 1
ATOM 1779 C CA . MET A 1 232 ? 16.499 3.216 -4.572 1.00 68.00 232 MET A CA 1
ATOM 1780 C C . MET A 1 232 ? 17.168 3.885 -5.776 1.00 68.00 232 MET A C 1
ATOM 1782 O O . MET A 1 232 ? 17.440 3.222 -6.778 1.00 68.00 232 MET A O 1
ATOM 1786 N N . VAL A 1 233 ? 17.480 5.182 -5.675 1.00 66.81 233 VAL A N 1
ATOM 1787 C CA . VAL A 1 233 ? 18.195 5.930 -6.720 1.00 66.81 233 VAL A CA 1
ATOM 1788 C C . VAL A 1 233 ? 19.612 5.394 -6.898 1.00 66.81 233 VAL A C 1
ATOM 1790 O O . VAL A 1 233 ? 20.051 5.216 -8.023 1.00 66.81 233 VAL A O 1
ATOM 1793 N N . ALA A 1 234 ? 20.331 5.086 -5.823 1.00 60.34 234 ALA A N 1
ATOM 1794 C CA . ALA A 1 234 ? 21.676 4.531 -5.875 1.00 60.34 234 ALA A CA 1
ATOM 1795 C C . ALA A 1 234 ? 21.675 3.127 -6.477 1.00 60.34 234 ALA A C 1
ATOM 1797 O O . ALA A 1 234 ? 22.554 2.822 -7.265 1.00 60.34 234 ALA A O 1
ATOM 1798 N N . ASN A 1 235 ? 20.682 2.290 -6.173 1.00 61.97 235 ASN A N 1
ATOM 1799 C CA . ASN A 1 235 ? 20.567 0.957 -6.750 1.00 61.97 235 ASN A CA 1
ATOM 1800 C C . ASN A 1 235 ? 20.149 0.997 -8.226 1.00 61.97 235 ASN A C 1
ATOM 1802 O O . ASN A 1 235 ? 20.713 0.274 -9.044 1.00 61.97 235 ASN A O 1
ATOM 1806 N N . THR A 1 236 ? 19.196 1.857 -8.594 1.00 61.34 236 THR A N 1
ATOM 1807 C CA . THR A 1 236 ? 18.872 2.103 -10.011 1.00 61.34 236 THR A CA 1
ATOM 1808 C C . THR A 1 236 ? 20.061 2.713 -10.739 1.00 61.34 236 THR A C 1
ATOM 1810 O O . THR A 1 236 ? 20.345 2.308 -11.850 1.00 61.34 236 THR A O 1
ATOM 1813 N N . SER A 1 237 ? 20.834 3.586 -10.092 1.00 55.22 237 SER A N 1
ATOM 1814 C CA . SER A 1 237 ? 22.066 4.158 -10.643 1.00 55.22 237 SER A CA 1
ATOM 1815 C C . SER A 1 237 ? 23.189 3.128 -10.746 1.00 55.22 237 SER A C 1
ATOM 1817 O O . SER A 1 237 ? 23.923 3.153 -11.720 1.00 55.22 237 SER A O 1
ATOM 1819 N N . ALA A 1 238 ? 23.339 2.219 -9.781 1.00 53.41 238 ALA A N 1
ATOM 1820 C CA . ALA A 1 238 ? 24.344 1.153 -9.758 1.00 53.41 238 ALA A CA 1
ATOM 1821 C C . ALA A 1 238 ? 24.027 0.072 -10.790 1.00 53.41 238 ALA A C 1
ATOM 1823 O O . ALA A 1 238 ? 24.915 -0.375 -11.504 1.00 53.41 238 ALA A O 1
ATOM 1824 N N . THR A 1 239 ? 22.752 -0.290 -10.934 1.00 52.28 239 THR A N 1
ATOM 1825 C CA . THR A 1 239 ? 22.297 -1.093 -12.073 1.00 52.28 239 THR A CA 1
ATOM 1826 C C . THR A 1 239 ? 22.518 -0.317 -13.370 1.00 52.28 239 THR A C 1
ATOM 1828 O O . THR A 1 239 ? 23.151 -0.874 -14.253 1.00 52.28 239 THR A O 1
ATOM 1831 N N . MET A 1 240 ? 22.164 0.980 -13.440 1.00 46.44 240 MET A N 1
ATOM 1832 C CA . MET A 1 240 ? 22.426 1.905 -14.567 1.00 46.44 240 MET A CA 1
ATOM 1833 C C . MET A 1 240 ? 23.913 2.061 -14.943 1.00 46.44 240 MET A C 1
ATOM 1835 O O . MET A 1 240 ? 24.230 2.197 -16.118 1.00 46.44 240 MET A O 1
ATOM 1839 N N . SER A 1 241 ? 24.827 1.983 -13.979 1.00 43.53 241 SER A N 1
ATOM 1840 C CA . SER A 1 241 ? 26.284 2.049 -14.181 1.00 43.53 241 SER A CA 1
ATOM 1841 C C . SER A 1 241 ? 26.934 0.672 -14.339 1.00 43.53 241 SER A C 1
ATOM 1843 O O . SER A 1 241 ? 28.076 0.588 -14.785 1.00 43.53 241 SER A O 1
ATOM 1845 N N . ALA A 1 242 ? 26.197 -0.406 -14.056 1.00 46.91 242 ALA A N 1
ATOM 1846 C CA . ALA A 1 242 ? 26.512 -1.761 -14.494 1.00 46.91 242 ALA A CA 1
ATOM 1847 C C . ALA A 1 242 ? 26.056 -2.033 -15.941 1.00 46.91 242 ALA A C 1
ATOM 1849 O O . ALA A 1 242 ? 26.539 -2.989 -16.549 1.00 46.91 242 ALA A O 1
ATOM 1850 N N . PHE A 1 243 ? 25.201 -1.185 -16.536 1.00 48.34 243 PHE A N 1
ATOM 1851 C CA . PHE A 1 243 ? 25.053 -1.163 -17.990 1.00 48.34 243 PHE A CA 1
ATOM 1852 C C . PHE A 1 243 ? 26.322 -0.557 -18.568 1.00 48.34 243 PHE A C 1
ATOM 1854 O O . PHE A 1 243 ? 26.575 0.647 -18.497 1.00 48.34 243 PHE A O 1
ATOM 1861 N N . LYS A 1 244 ? 27.138 -1.405 -19.178 1.00 57.75 244 LYS A N 1
ATOM 1862 C CA . LYS A 1 244 ? 28.134 -0.916 -20.113 1.00 57.75 244 LYS A CA 1
ATOM 1863 C C . LYS A 1 244 ? 27.354 -0.358 -21.301 1.00 57.75 244 LYS A C 1
ATOM 1865 O O . LYS A 1 244 ? 26.819 -1.131 -22.088 1.00 57.75 244 LYS A O 1
ATOM 1870 N N . GLU A 1 245 ? 27.229 0.966 -21.379 1.00 61.00 245 GLU A N 1
ATOM 1871 C CA . GLU A 1 245 ? 26.559 1.662 -22.482 1.00 61.00 245 GLU A CA 1
ATOM 1872 C C . GLU A 1 245 ? 27.022 1.060 -23.822 1.00 61.00 245 GLU A C 1
ATOM 1874 O O . GLU A 1 245 ? 28.221 0.987 -24.100 1.00 61.00 245 GLU A O 1
ATOM 1879 N N . GLY A 1 246 ? 26.070 0.531 -24.599 1.00 64.62 246 GLY A N 1
ATOM 1880 C CA . GLY A 1 246 ? 26.330 -0.172 -25.857 1.00 64.62 246 GLY A CA 1
ATOM 1881 C C . GLY A 1 246 ? 26.557 -1.690 -25.768 1.00 64.62 246 GLY A C 1
ATOM 1882 O O . GLY A 1 246 ? 26.817 -2.295 -26.807 1.00 64.62 246 GLY A O 1
ATOM 1883 N N . SER A 1 247 ? 26.460 -2.336 -24.595 1.00 81.12 247 SER A N 1
ATOM 1884 C CA . SER A 1 247 ? 26.522 -3.807 -24.503 1.00 81.12 247 SER A CA 1
ATOM 1885 C C . SER A 1 247 ? 25.275 -4.473 -25.109 1.00 81.12 247 SER A C 1
ATOM 1887 O O . SER A 1 247 ? 24.180 -3.915 -24.984 1.00 81.12 247 SER A O 1
ATOM 1889 N N . PRO A 1 248 ? 25.398 -5.672 -25.715 1.00 81.88 248 PRO A N 1
ATOM 1890 C CA . PRO A 1 248 ? 24.262 -6.412 -26.269 1.00 81.88 248 PRO A CA 1
ATOM 1891 C C . PRO A 1 248 ? 23.096 -6.579 -25.287 1.00 81.88 248 PRO A C 1
ATOM 1893 O O . PRO A 1 248 ? 21.941 -6.390 -25.651 1.00 81.88 248 PRO A O 1
ATOM 1896 N N . GLU A 1 249 ? 23.395 -6.873 -24.023 1.00 81.12 249 GLU A N 1
ATOM 1897 C CA . GLU A 1 249 ? 22.402 -7.116 -22.972 1.00 81.12 249 GLU A CA 1
ATOM 1898 C C . GLU A 1 249 ? 21.647 -5.832 -22.607 1.00 81.12 249 GLU A C 1
ATOM 1900 O O . GLU A 1 249 ? 20.425 -5.834 -22.459 1.00 81.12 249 GLU A O 1
ATOM 1905 N N . THR A 1 250 ? 22.375 -4.715 -22.514 1.00 79.19 250 THR A N 1
ATOM 1906 C CA . THR A 1 250 ? 21.815 -3.380 -22.256 1.00 79.19 250 THR A CA 1
ATOM 1907 C C . THR A 1 250 ? 20.881 -2.956 -23.381 1.00 79.19 250 THR A C 1
ATOM 1909 O O . THR A 1 250 ? 19.760 -2.504 -23.146 1.00 79.19 250 THR A O 1
ATOM 1912 N N . ASN A 1 251 ? 21.349 -3.127 -24.611 1.00 87.25 251 ASN A N 1
ATOM 1913 C CA . ASN A 1 251 ? 20.618 -2.783 -25.817 1.00 87.25 251 ASN A CA 1
ATOM 1914 C C . ASN A 1 251 ? 19.332 -3.618 -25.937 1.00 87.25 251 ASN A C 1
ATOM 1916 O O . ASN A 1 251 ? 18.268 -3.073 -26.219 1.00 87.25 251 ASN A O 1
ATOM 1920 N N . GLU A 1 252 ? 19.402 -4.917 -25.624 1.00 89.06 252 GLU A N 1
ATOM 1921 C CA . GLU A 1 252 ? 18.241 -5.813 -25.562 1.00 89.06 252 GLU A CA 1
ATOM 1922 C C . GLU A 1 252 ? 17.219 -5.383 -24.502 1.00 89.06 252 GLU A C 1
ATOM 1924 O O . GLU A 1 252 ? 16.019 -5.343 -24.776 1.00 89.06 252 GLU A O 1
ATOM 1929 N N . MET A 1 253 ? 17.670 -5.013 -23.300 1.00 84.31 253 MET A N 1
ATOM 1930 C CA . MET A 1 253 ? 16.780 -4.510 -22.247 1.00 84.31 253 MET A CA 1
ATOM 1931 C C . MET A 1 253 ? 16.060 -3.223 -22.663 1.00 84.31 253 MET A C 1
ATOM 1933 O O . MET A 1 253 ? 14.859 -3.074 -22.419 1.00 84.31 253 MET A O 1
ATOM 1937 N N . ILE A 1 254 ? 16.774 -2.302 -23.313 1.00 85.88 254 ILE A N 1
ATOM 1938 C CA . ILE A 1 254 ? 16.199 -1.050 -23.813 1.00 85.88 254 ILE A CA 1
ATOM 1939 C C . ILE A 1 254 ? 15.213 -1.332 -24.949 1.00 85.88 254 ILE A C 1
ATOM 1941 O O . ILE A 1 254 ? 14.109 -0.792 -24.926 1.00 85.88 254 ILE A O 1
ATOM 1945 N N . ALA A 1 255 ? 15.540 -2.234 -25.877 1.00 90.25 255 ALA A N 1
ATOM 1946 C CA . ALA A 1 255 ? 14.639 -2.662 -26.946 1.00 90.25 255 ALA A CA 1
ATOM 1947 C C . ALA A 1 255 ? 13.322 -3.248 -26.401 1.00 90.25 255 ALA A C 1
ATOM 1949 O O . ALA A 1 255 ? 12.239 -2.866 -26.850 1.00 90.25 255 ALA A O 1
ATOM 1950 N N . ILE A 1 256 ? 13.393 -4.109 -25.378 1.00 90.00 256 ILE A N 1
ATOM 1951 C CA . ILE A 1 256 ? 12.209 -4.643 -24.684 1.00 90.00 256 ILE A CA 1
ATOM 1952 C C . ILE A 1 256 ? 11.389 -3.509 -24.051 1.00 90.00 256 ILE A C 1
ATOM 1954 O O . ILE A 1 256 ? 10.161 -3.505 -24.154 1.00 90.00 256 ILE A O 1
ATOM 1958 N N . SER A 1 257 ? 12.047 -2.551 -23.393 1.00 87.00 257 SER A N 1
ATOM 1959 C CA . SER A 1 257 ? 11.382 -1.407 -22.756 1.00 87.00 257 SER A CA 1
ATOM 1960 C C . SER A 1 257 ? 10.654 -0.523 -23.776 1.00 87.00 257 SER A C 1
ATOM 1962 O O . SER A 1 257 ? 9.494 -0.165 -23.567 1.00 87.00 257 SER A O 1
ATOM 1964 N N . LEU A 1 258 ? 11.289 -0.245 -24.919 1.00 89.19 258 LEU A N 1
ATOM 1965 C CA . LEU A 1 258 ? 10.694 0.522 -26.016 1.00 89.19 258 LEU A CA 1
ATOM 1966 C C . LEU A 1 258 ? 9.451 -0.167 -26.587 1.00 89.19 258 LEU A C 1
ATOM 1968 O O . LEU A 1 258 ? 8.427 0.485 -26.765 1.00 89.19 258 LEU A O 1
ATOM 1972 N N . LEU A 1 259 ? 9.487 -1.485 -26.807 1.00 92.19 259 LEU A N 1
ATOM 1973 C CA . LEU A 1 259 ? 8.308 -2.217 -27.286 1.00 92.19 259 LEU A CA 1
ATOM 1974 C C . LEU A 1 259 ? 7.150 -2.175 -26.283 1.00 92.19 259 LEU A C 1
ATOM 1976 O O . LEU A 1 259 ? 6.000 -2.002 -26.679 1.00 92.19 259 LEU A O 1
ATOM 1980 N N . ARG A 1 260 ? 7.431 -2.268 -24.977 1.00 90.31 260 ARG A N 1
ATOM 1981 C CA . ARG A 1 260 ? 6.395 -2.105 -23.939 1.00 90.31 260 ARG A CA 1
ATOM 1982 C C . ARG A 1 260 ? 5.810 -0.699 -23.945 1.00 90.31 260 ARG A C 1
ATOM 1984 O O . ARG A 1 260 ? 4.600 -0.548 -23.807 1.00 90.31 260 ARG A O 1
ATOM 1991 N N . MET A 1 261 ? 6.656 0.315 -24.112 1.00 87.94 261 MET A N 1
ATOM 1992 C CA . MET A 1 261 ? 6.218 1.703 -24.230 1.00 87.94 261 MET A CA 1
ATOM 1993 C C . MET A 1 261 ? 5.276 1.878 -25.425 1.00 87.94 261 MET A C 1
ATOM 1995 O O . MET A 1 261 ? 4.186 2.415 -25.245 1.00 87.94 261 MET A O 1
ATOM 1999 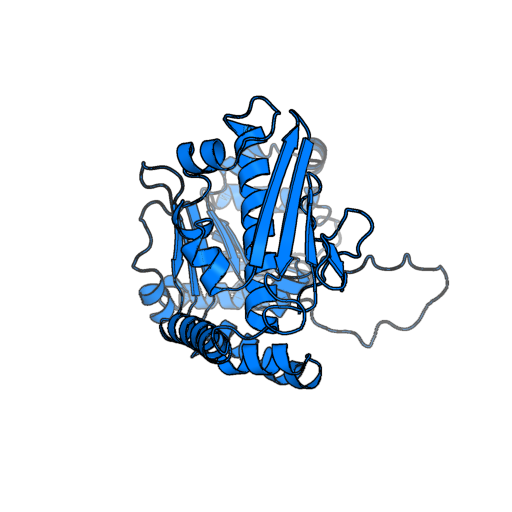N N . VAL A 1 262 ? 5.648 1.359 -26.601 1.00 90.75 262 VAL A N 1
ATOM 2000 C CA . VAL A 1 262 ? 4.798 1.382 -27.802 1.00 90.75 262 VAL A CA 1
ATOM 2001 C C . VAL A 1 262 ? 3.477 0.660 -27.545 1.00 90.75 262 VAL A C 1
ATOM 2003 O O . VAL A 1 262 ? 2.426 1.253 -27.748 1.00 90.75 262 VAL A O 1
ATOM 2006 N N . GLY A 1 263 ? 3.496 -0.563 -27.006 1.00 89.88 263 GLY A N 1
ATOM 2007 C CA . GLY A 1 263 ? 2.266 -1.310 -26.721 1.00 89.88 263 GLY A CA 1
ATOM 2008 C C . GLY A 1 263 ? 1.318 -0.600 -25.741 1.00 89.88 263 GLY A C 1
ATOM 2009 O O . GLY A 1 263 ? 0.104 -0.603 -25.942 1.00 89.88 263 GLY A O 1
ATOM 2010 N N . ASN A 1 264 ? 1.856 0.061 -24.711 1.00 89.00 264 ASN A N 1
ATOM 2011 C CA . ASN A 1 264 ? 1.062 0.844 -23.757 1.00 89.00 264 ASN A CA 1
ATOM 2012 C C . ASN A 1 264 ? 0.497 2.130 -24.378 1.00 89.00 264 ASN A C 1
ATOM 2014 O O . ASN A 1 264 ? -0.648 2.504 -24.100 1.00 89.00 264 ASN A O 1
ATOM 2018 N N . ALA A 1 265 ? 1.287 2.811 -25.211 1.00 89.38 265 ALA A N 1
ATOM 2019 C CA . ALA A 1 265 ? 0.851 4.000 -25.933 1.00 89.38 265 ALA A CA 1
ATOM 2020 C C . ALA A 1 265 ? -0.261 3.657 -26.933 1.00 89.38 265 ALA A C 1
ATOM 2022 O O . ALA A 1 265 ? -1.276 4.343 -26.968 1.00 89.38 265 ALA A O 1
ATOM 2023 N N . GLU A 1 266 ? -0.125 2.549 -27.655 1.00 91.25 266 GLU A N 1
ATOM 2024 C CA . GLU A 1 266 ? -1.127 2.019 -28.582 1.00 91.25 266 GLU A CA 1
ATOM 2025 C C . GLU A 1 266 ? -2.433 1.645 -27.875 1.00 91.25 266 GLU A C 1
ATOM 2027 O O . GLU A 1 266 ? -3.520 2.037 -28.302 1.00 91.25 266 GLU A O 1
ATOM 2032 N N . ALA A 1 267 ? -2.349 0.954 -26.732 1.00 89.75 267 ALA A N 1
ATOM 2033 C CA . ALA A 1 267 ? -3.520 0.667 -25.905 1.00 89.75 267 ALA A CA 1
ATOM 2034 C C . ALA A 1 267 ? -4.227 1.955 -25.437 1.00 89.75 267 ALA A C 1
ATOM 2036 O O . ALA A 1 267 ? -5.458 2.033 -25.467 1.00 89.75 267 ALA A O 1
ATOM 2037 N N . SER A 1 268 ? -3.455 2.977 -25.052 1.00 88.44 268 SER A N 1
ATOM 2038 C CA . SER A 1 268 ? -3.977 4.281 -24.623 1.00 88.44 268 SER A CA 1
ATOM 2039 C C . SER A 1 268 ? -4.616 5.051 -25.778 1.00 88.44 268 SER A C 1
ATOM 2041 O O . SER A 1 268 ? -5.721 5.573 -25.628 1.00 88.44 268 SER A O 1
ATOM 2043 N N . TYR A 1 269 ? -3.968 5.081 -26.945 1.00 89.88 269 TYR A N 1
ATOM 2044 C CA . TYR A 1 269 ? -4.482 5.722 -28.153 1.00 89.88 269 TYR A CA 1
ATOM 2045 C C . TYR A 1 269 ? -5.804 5.085 -28.568 1.00 89.88 269 TYR A C 1
ATOM 2047 O O . TYR A 1 269 ? -6.813 5.778 -28.681 1.00 89.88 269 TYR A O 1
ATOM 2055 N N . ARG A 1 270 ? -5.845 3.752 -28.659 1.00 90.19 270 ARG A N 1
ATOM 2056 C CA . ARG A 1 270 ? -7.051 2.997 -29.005 1.00 90.19 270 ARG A CA 1
ATOM 2057 C C . ARG A 1 270 ? -8.226 3.277 -28.066 1.00 90.19 270 ARG A C 1
ATOM 2059 O O . ARG A 1 270 ? -9.367 3.350 -28.522 1.00 90.19 270 ARG A O 1
ATOM 2066 N N . ALA A 1 271 ? -7.952 3.414 -26.767 1.00 88.75 271 ALA A N 1
ATOM 2067 C CA . ALA A 1 271 ? -8.960 3.678 -25.742 1.00 88.75 271 ALA A CA 1
ATOM 2068 C C . ALA A 1 271 ? -9.455 5.136 -25.709 1.00 88.75 271 ALA A C 1
ATOM 2070 O O . ALA A 1 271 ? -10.494 5.401 -25.107 1.00 88.75 271 ALA A O 1
ATOM 2071 N N . THR A 1 272 ? -8.724 6.071 -26.322 1.00 90.00 272 THR A N 1
ATOM 2072 C CA . THR A 1 272 ? -8.996 7.511 -26.224 1.00 90.00 272 THR A CA 1
ATOM 2073 C C . THR A 1 272 ? -9.246 8.131 -27.598 1.00 90.00 272 THR A C 1
ATOM 2075 O O . THR A 1 272 ? -10.395 8.256 -28.014 1.00 90.00 272 THR A O 1
ATOM 2078 N N . SER A 1 273 ? -8.187 8.500 -28.316 1.00 87.56 273 SER A N 1
ATOM 2079 C CA . SER A 1 273 ? -8.241 9.271 -29.564 1.00 87.56 273 SER A CA 1
ATOM 2080 C C . SER A 1 273 ? -8.406 8.405 -30.820 1.00 87.56 273 SER A C 1
ATOM 2082 O O . SER A 1 273 ? -8.787 8.912 -31.871 1.00 87.56 273 SER A O 1
ATOM 2084 N N . GLY A 1 274 ? -8.136 7.102 -30.725 1.00 84.25 274 GLY A N 1
ATOM 2085 C CA . GLY A 1 274 ? -8.042 6.181 -31.859 1.00 84.25 274 GLY A CA 1
ATOM 2086 C C . GLY A 1 274 ? -9.363 5.581 -32.337 1.00 84.25 274 GLY A C 1
ATOM 2087 O O . GLY A 1 274 ? -9.368 4.856 -33.328 1.00 84.25 274 GLY A O 1
ATOM 2088 N N . ASN A 1 275 ? -10.495 5.849 -31.673 1.00 88.88 275 ASN A N 1
ATOM 2089 C CA . ASN A 1 275 ? -11.807 5.284 -32.033 1.00 88.88 275 ASN A CA 1
ATOM 2090 C C . ASN A 1 275 ? -11.768 3.753 -32.238 1.00 88.88 275 ASN A C 1
ATOM 2092 O O . ASN A 1 275 ? -12.263 3.239 -33.238 1.00 88.88 275 ASN A O 1
ATOM 2096 N N . ALA A 1 276 ? -11.154 3.032 -31.293 1.00 88.25 276 ALA A N 1
ATOM 2097 C CA . ALA A 1 276 ? -10.902 1.588 -31.351 1.00 88.25 276 ALA A CA 1
ATOM 2098 C C . ALA A 1 276 ? -9.877 1.107 -32.405 1.00 88.25 276 ALA A C 1
ATOM 2100 O O . ALA A 1 276 ? -9.636 -0.102 -32.482 1.00 88.25 276 ALA A O 1
ATOM 2101 N N . ASN A 1 277 ? -9.208 2.024 -33.107 1.00 92.25 277 ASN A N 1
ATOM 2102 C CA . ASN A 1 277 ? -8.038 1.754 -33.943 1.00 92.25 277 ASN A CA 1
ATOM 2103 C C . ASN A 1 277 ? -6.730 2.102 -33.219 1.00 92.25 277 ASN A C 1
ATOM 2105 O O . ASN A 1 277 ? -6.705 2.911 -32.289 1.00 92.25 277 ASN A O 1
ATOM 2109 N N . TYR A 1 278 ? -5.651 1.480 -33.672 1.00 93.50 278 TYR A N 1
ATOM 2110 C CA . TYR A 1 278 ? -4.276 1.786 -33.298 1.00 93.50 278 TYR A CA 1
ATOM 2111 C C . TYR A 1 278 ? -3.723 2.938 -34.146 1.00 93.50 278 TYR A C 1
ATOM 2113 O O . TYR A 1 278 ? -4.270 3.248 -35.208 1.00 93.50 278 TYR A O 1
ATOM 2121 N N . GLY A 1 279 ? -2.683 3.605 -33.650 1.00 91.19 279 GLY A N 1
ATOM 2122 C CA . GLY A 1 279 ? -2.154 4.840 -34.227 1.00 91.19 279 GLY A CA 1
ATOM 2123 C C . GLY A 1 279 ? -0.716 4.683 -34.698 1.00 91.19 279 GLY A C 1
ATOM 2124 O O . GLY A 1 279 ? 0.101 4.051 -34.051 1.00 91.19 279 GLY A O 1
ATOM 2125 N N . SER A 1 280 ? -0.360 5.305 -35.815 1.00 91.94 280 SER A N 1
ATOM 2126 C CA . SER A 1 280 ? 1.037 5.403 -36.244 1.00 91.94 280 SER A CA 1
ATOM 2127 C C . SER A 1 280 ? 1.919 6.062 -35.172 1.00 91.94 280 SER A C 1
ATOM 2129 O O . SER A 1 280 ? 1.451 6.846 -34.345 1.00 91.94 280 SER A O 1
ATOM 2131 N N . LEU A 1 281 ? 3.233 5.816 -35.218 1.00 88.88 281 LEU A N 1
ATOM 2132 C CA . LEU A 1 281 ? 4.176 6.433 -34.274 1.00 88.88 281 LEU A CA 1
ATOM 2133 C C . LEU A 1 281 ? 4.066 7.967 -34.231 1.00 88.88 281 LEU A C 1
ATOM 2135 O O . LEU A 1 281 ? 4.183 8.559 -33.160 1.00 88.88 281 LEU A O 1
ATOM 2139 N N . GLU A 1 282 ? 3.807 8.613 -35.370 1.00 90.00 282 GLU A N 1
ATOM 2140 C CA . GLU A 1 282 ? 3.601 10.064 -35.434 1.00 90.00 282 GLU A CA 1
ATOM 2141 C C . GLU A 1 282 ? 2.339 10.500 -34.681 1.00 90.00 282 GLU A C 1
ATOM 2143 O O . GLU A 1 282 ? 2.358 11.505 -33.971 1.00 90.00 282 GLU A O 1
ATOM 2148 N N . GLU A 1 283 ? 1.253 9.733 -34.772 1.00 91.75 283 GLU A N 1
ATOM 2149 C CA . GLU A 1 283 ? 0.020 9.999 -34.030 1.00 91.75 283 GLU A CA 1
ATOM 2150 C C . GLU A 1 283 ? 0.220 9.812 -32.524 1.00 91.75 283 GLU A C 1
ATOM 2152 O O . GLU A 1 283 ? -0.237 10.652 -31.747 1.00 91.75 283 GLU A O 1
ATOM 2157 N N . LEU A 1 284 ? 0.967 8.784 -32.105 1.00 90.19 284 LEU A N 1
ATOM 2158 C CA . LEU A 1 284 ? 1.319 8.581 -30.695 1.00 90.19 284 LEU A CA 1
ATOM 2159 C C . LEU A 1 284 ? 2.157 9.748 -30.147 1.00 90.19 284 LEU A C 1
ATOM 2161 O O . LEU A 1 284 ? 1.930 10.195 -29.020 1.00 90.19 284 LEU A O 1
ATOM 2165 N N . ILE A 1 285 ? 3.086 10.280 -30.947 1.00 89.56 285 ILE A N 1
ATOM 2166 C CA . ILE A 1 285 ? 3.890 11.456 -30.586 1.00 89.56 285 ILE A CA 1
ATOM 2167 C C . ILE A 1 285 ? 3.017 12.713 -30.505 1.00 89.56 285 ILE A C 1
ATOM 2169 O O . ILE A 1 285 ? 3.091 13.452 -29.525 1.00 89.56 285 ILE A O 1
ATOM 2173 N N . ASN A 1 286 ? 2.148 12.946 -31.491 1.00 90.88 286 ASN A N 1
ATOM 2174 C CA . ASN A 1 286 ? 1.263 14.115 -31.523 1.00 90.88 286 ASN A CA 1
ATOM 2175 C C . ASN A 1 286 ? 0.272 14.131 -30.346 1.00 90.88 286 ASN A C 1
ATOM 2177 O O . ASN A 1 286 ? -0.062 15.194 -29.822 1.00 90.88 286 ASN A O 1
ATOM 2181 N N . GLN A 1 287 ? -0.168 12.956 -29.889 1.00 89.75 287 GLN A N 1
ATOM 2182 C CA . GLN A 1 287 ? -0.999 12.804 -28.689 1.00 89.75 287 GLN A CA 1
ATOM 2183 C C . GLN A 1 287 ? -0.194 12.836 -27.378 1.00 89.75 287 GLN A C 1
ATOM 2185 O O . GLN A 1 287 ? -0.769 12.649 -26.310 1.00 89.75 287 GLN A O 1
ATOM 2190 N N . HIS A 1 288 ? 1.119 13.094 -27.434 1.00 87.69 288 HIS A N 1
ATOM 2191 C CA . HIS A 1 288 ? 2.030 13.111 -26.283 1.00 87.69 288 HIS A CA 1
ATOM 2192 C C . HIS A 1 288 ? 2.059 11.783 -25.502 1.00 87.69 288 HIS A C 1
ATOM 2194 O O . HIS A 1 288 ? 2.419 11.753 -24.326 1.00 87.69 288 HIS A O 1
ATOM 2200 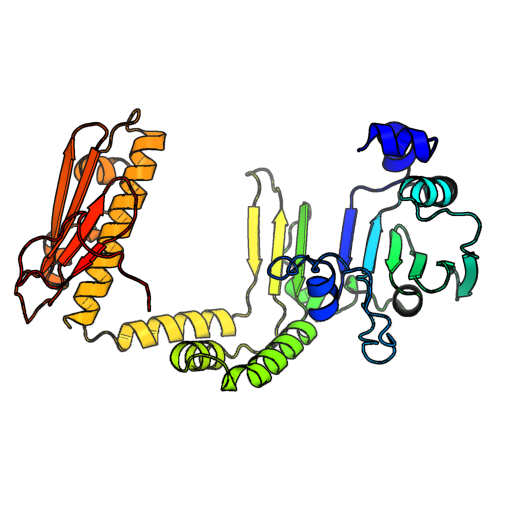N N . LEU A 1 289 ? 1.699 10.674 -26.158 1.00 82.12 289 LEU A N 1
ATOM 2201 C CA . LEU A 1 289 ? 1.749 9.328 -25.583 1.00 82.12 289 LEU A CA 1
ATOM 2202 C C . LEU A 1 289 ? 3.168 8.749 -25.639 1.00 82.12 289 LEU A C 1
ATOM 2204 O O . LEU A 1 289 ? 3.518 7.898 -24.823 1.00 82.12 289 LEU A O 1
ATOM 2208 N N . ILE A 1 290 ? 3.993 9.230 -26.575 1.00 86.06 290 ILE A N 1
ATOM 2209 C CA . ILE A 1 290 ? 5.422 8.919 -26.677 1.00 86.06 290 ILE A CA 1
ATOM 2210 C C . ILE A 1 290 ? 6.212 10.208 -26.934 1.00 86.06 290 ILE A C 1
ATOM 2212 O O . ILE A 1 290 ? 5.803 11.057 -27.723 1.00 86.06 290 ILE A O 1
ATOM 2216 N N . GLN A 1 291 ? 7.371 10.347 -26.290 1.00 84.50 291 GLN A N 1
ATOM 2217 C CA . GLN A 1 291 ? 8.313 11.437 -26.562 1.00 84.50 291 GLN A CA 1
ATOM 2218 C C . GLN A 1 291 ? 9.121 11.129 -27.829 1.00 84.50 291 GLN A C 1
ATOM 2220 O O . GLN A 1 291 ? 9.693 10.042 -27.950 1.00 84.50 291 GLN A O 1
ATOM 2225 N N . LYS A 1 292 ? 9.205 12.086 -28.760 1.00 83.00 292 LYS A N 1
ATOM 2226 C CA . LYS A 1 292 ? 9.885 11.923 -30.058 1.00 83.00 292 LYS A CA 1
ATOM 2227 C C . LYS A 1 292 ? 11.339 11.465 -29.907 1.00 83.00 292 LYS A C 1
ATOM 2229 O O . LYS A 1 292 ? 11.834 10.677 -30.708 1.00 83.00 292 LYS A O 1
ATOM 2234 N N . GLU A 1 293 ? 12.010 11.933 -28.864 1.00 82.81 293 GLU A N 1
ATOM 2235 C CA . GLU A 1 293 ? 13.412 11.656 -28.559 1.00 82.81 293 GLU A CA 1
ATOM 2236 C C . GLU A 1 293 ? 13.665 10.169 -28.278 1.00 82.81 293 GLU A C 1
ATOM 2238 O O . GLU A 1 293 ? 14.749 9.672 -28.571 1.00 82.81 293 GLU A O 1
ATOM 2243 N N . MET A 1 294 ? 12.670 9.448 -27.750 1.00 75.75 294 MET A N 1
ATOM 2244 C CA . MET A 1 294 ? 12.792 8.034 -27.369 1.00 75.75 294 MET A CA 1
ATOM 2245 C C . MET A 1 294 ? 12.688 7.074 -28.562 1.00 75.75 294 MET A C 1
ATOM 2247 O O . MET A 1 294 ? 13.087 5.918 -28.450 1.00 75.75 294 MET A O 1
ATOM 2251 N N . LEU A 1 295 ? 12.161 7.539 -29.700 1.00 78.56 295 LEU A N 1
ATOM 2252 C CA . LEU A 1 295 ? 12.007 6.756 -30.934 1.00 78.56 295 LEU A CA 1
ATOM 2253 C C . LEU A 1 295 ? 12.801 7.325 -32.117 1.00 78.56 295 LEU A C 1
ATOM 2255 O O . LEU A 1 295 ? 12.691 6.826 -33.234 1.00 78.56 295 LEU A O 1
ATOM 2259 N N . GLY A 1 296 ? 13.595 8.370 -31.885 1.00 79.50 296 GLY A N 1
ATOM 2260 C CA . GLY A 1 296 ? 14.426 8.973 -32.918 1.00 79.50 296 GLY A CA 1
ATOM 2261 C C . GLY A 1 296 ? 15.584 8.067 -33.342 1.00 79.50 296 GLY A C 1
ATOM 2262 O O . GLY A 1 296 ? 16.146 7.329 -32.530 1.00 79.50 296 GLY A O 1
ATOM 2263 N N . ASP A 1 297 ? 15.997 8.194 -34.605 1.00 81.94 297 ASP A N 1
ATOM 2264 C CA . ASP A 1 297 ? 17.112 7.435 -35.188 1.00 81.94 297 ASP A CA 1
ATOM 2265 C C . ASP A 1 297 ? 18.399 7.513 -34.358 1.00 81.94 297 ASP A C 1
ATOM 2267 O O . ASP A 1 297 ? 19.128 6.530 -34.261 1.00 81.94 297 ASP A O 1
ATOM 2271 N N . GLU A 1 298 ? 18.684 8.662 -33.742 1.00 82.12 298 GLU A N 1
ATOM 2272 C CA . GLU A 1 298 ? 19.854 8.854 -32.875 1.00 82.12 298 GLU A CA 1
ATOM 2273 C C . GLU A 1 298 ? 19.798 7.957 -31.629 1.00 82.12 298 GLU A C 1
ATOM 2275 O O . GLU A 1 298 ? 20.783 7.299 -31.297 1.00 82.12 298 GLU A O 1
ATOM 2280 N N . PHE A 1 299 ? 18.640 7.868 -30.967 1.00 82.38 299 PHE A N 1
ATOM 2281 C CA . PHE A 1 299 ? 18.450 7.023 -29.784 1.00 82.38 299 PHE A CA 1
ATOM 2282 C C . PHE A 1 299 ? 18.523 5.536 -30.152 1.00 82.38 299 PHE A C 1
ATOM 2284 O O . PHE A 1 299 ? 19.217 4.754 -29.503 1.00 82.38 299 PHE A O 1
ATOM 2291 N N . LEU A 1 300 ? 17.864 5.156 -31.248 1.00 85.69 300 LEU A N 1
ATOM 2292 C CA . LEU A 1 300 ? 17.855 3.787 -31.762 1.00 85.69 300 LEU A CA 1
ATOM 2293 C C . LEU A 1 300 ? 19.253 3.318 -32.202 1.00 85.69 300 LEU A C 1
ATOM 2295 O O . LEU A 1 300 ? 19.667 2.209 -31.865 1.00 85.69 300 LEU A O 1
ATOM 2299 N N . LYS A 1 301 ? 20.029 4.179 -32.875 1.00 86.19 301 LYS A N 1
ATOM 2300 C CA . LYS A 1 301 ? 21.436 3.904 -33.223 1.00 86.19 301 LYS A CA 1
ATOM 2301 C C . LYS A 1 301 ? 22.323 3.816 -31.990 1.00 86.19 301 LYS A C 1
ATOM 2303 O O . LYS A 1 301 ? 23.153 2.913 -31.919 1.00 86.19 301 LYS A O 1
ATOM 2308 N N . LYS A 1 302 ? 22.133 4.711 -31.016 1.00 83.94 302 LYS A N 1
ATOM 2309 C CA . LYS A 1 302 ? 22.891 4.724 -29.759 1.00 83.94 302 LYS A CA 1
ATOM 2310 C C . LYS A 1 302 ? 22.779 3.396 -29.008 1.00 83.94 302 LYS A C 1
ATOM 2312 O O . LYS A 1 302 ? 23.777 2.911 -28.484 1.00 83.94 302 LYS A O 1
ATOM 2317 N N . TYR A 1 303 ? 21.588 2.805 -28.997 1.00 85.19 303 TYR A N 1
ATOM 2318 C CA . TYR A 1 303 ? 21.329 1.513 -28.359 1.00 85.19 303 TYR A CA 1
ATOM 2319 C C . TYR A 1 303 ? 21.271 0.348 -29.349 1.00 85.19 303 TYR A C 1
ATOM 2321 O O . TYR A 1 303 ? 20.851 -0.741 -28.987 1.00 85.19 303 TYR A O 1
ATOM 2329 N N . GLY A 1 304 ? 21.711 0.548 -30.594 1.00 90.62 304 GLY A N 1
ATOM 2330 C CA . GLY A 1 304 ? 21.995 -0.530 -31.534 1.00 90.62 304 GLY A CA 1
ATOM 2331 C C . GLY A 1 304 ? 20.799 -1.383 -31.980 1.00 90.62 304 GLY A C 1
ATOM 2332 O O . GLY A 1 304 ? 21.010 -2.518 -32.416 1.00 90.62 304 GLY A O 1
ATOM 2333 N N . TYR A 1 305 ? 19.571 -0.864 -31.904 1.00 93.75 305 TYR A N 1
ATOM 2334 C CA . TYR A 1 305 ? 18.347 -1.560 -32.320 1.00 93.75 305 TYR A CA 1
ATOM 2335 C C . TYR A 1 305 ? 17.528 -0.729 -33.298 1.00 93.75 305 TYR A C 1
ATOM 2337 O O . TYR A 1 305 ? 17.423 0.485 -33.176 1.00 93.75 305 TYR A O 1
ATOM 2345 N N . ARG A 1 306 ? 16.897 -1.401 -34.259 1.00 93.19 306 ARG A N 1
ATOM 2346 C CA . ARG A 1 306 ? 15.915 -0.816 -35.167 1.00 93.19 306 ARG A CA 1
ATOM 2347 C C . ARG A 1 306 ? 14.517 -1.190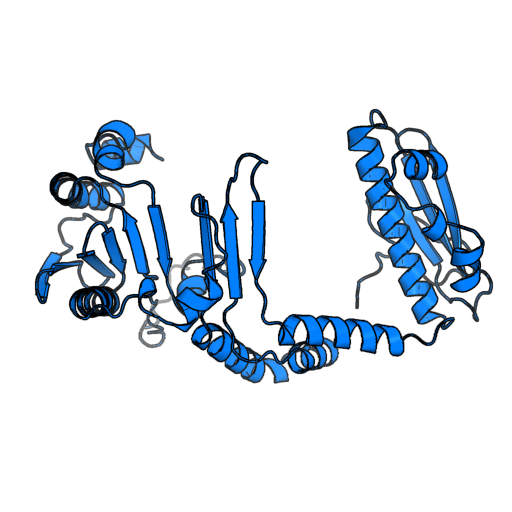 -34.709 1.00 93.19 306 ARG A C 1
ATOM 2349 O O . ARG A 1 306 ? 14.237 -2.373 -34.521 1.00 93.19 306 ARG A O 1
ATOM 2356 N N . LEU A 1 307 ? 13.652 -0.189 -34.595 1.00 92.44 307 LEU A N 1
ATOM 2357 C CA . LEU A 1 307 ? 12.235 -0.382 -34.335 1.00 92.44 307 LEU A CA 1
ATOM 2358 C C . LEU A 1 307 ? 11.455 -0.368 -35.656 1.00 92.44 307 LEU A C 1
ATOM 2360 O O . LEU A 1 307 ? 11.636 0.532 -36.473 1.00 92.44 307 LEU A O 1
ATOM 2364 N N . GLY A 1 308 ? 10.589 -1.354 -35.860 1.00 91.00 308 GLY A N 1
ATOM 2365 C CA . GLY A 1 308 ? 9.590 -1.363 -36.924 1.00 91.00 308 GLY A CA 1
ATOM 2366 C C . GLY A 1 308 ? 8.200 -1.399 -36.313 1.00 91.00 308 GLY A C 1
ATOM 2367 O O . GLY A 1 308 ? 7.942 -2.260 -35.483 1.00 91.00 308 GLY A O 1
ATOM 2368 N N . VAL A 1 309 ? 7.309 -0.494 -36.713 1.00 91.81 309 VAL A N 1
ATOM 2369 C CA . VAL A 1 309 ? 5.907 -0.486 -36.274 1.00 91.81 309 VAL A CA 1
ATOM 2370 C C . VAL A 1 309 ? 5.014 -0.540 -37.502 1.00 91.81 309 VAL A C 1
ATOM 2372 O O . VAL A 1 309 ? 5.200 0.224 -38.447 1.00 91.81 309 VAL A O 1
ATOM 2375 N N . VAL A 1 310 ? 4.060 -1.463 -37.487 1.00 93.94 310 VAL A N 1
ATOM 2376 C CA . VAL A 1 310 ? 3.062 -1.661 -38.534 1.00 93.94 310 VAL A CA 1
ATOM 2377 C C . VAL A 1 310 ? 1.692 -1.577 -37.884 1.00 93.94 310 VAL A C 1
ATOM 2379 O O . VAL A 1 310 ? 1.407 -2.316 -36.945 1.00 93.94 310 VAL A O 1
ATOM 2382 N N . VAL A 1 311 ? 0.849 -0.687 -38.396 1.00 93.50 311 VAL A N 1
ATOM 2383 C CA . VAL A 1 311 ? -0.514 -0.458 -37.909 1.00 93.50 311 VAL A CA 1
ATOM 2384 C C . VAL A 1 311 ? -1.492 -0.746 -39.040 1.00 93.50 311 VAL A C 1
ATOM 2386 O O . VAL A 1 311 ? -1.283 -0.310 -40.173 1.00 93.50 311 VAL A O 1
ATOM 2389 N N . ALA A 1 312 ? -2.557 -1.482 -38.738 1.00 90.88 312 ALA A N 1
ATOM 2390 C CA . ALA A 1 312 ? -3.607 -1.851 -39.676 1.00 90.88 312 ALA A CA 1
ATOM 2391 C C . ALA A 1 312 ? -4.978 -1.779 -38.989 1.00 90.88 312 ALA A C 1
ATOM 2393 O O . ALA A 1 312 ? -5.566 -2.798 -38.637 1.00 90.88 312 ALA A O 1
ATOM 2394 N N . GLY A 1 313 ? -5.491 -0.561 -38.791 1.00 89.31 313 GLY A N 1
ATOM 2395 C CA . GLY A 1 313 ? -6.803 -0.335 -38.180 1.00 89.31 313 GLY A CA 1
ATOM 2396 C C . GLY A 1 313 ? -6.851 -0.829 -36.736 1.00 89.31 313 GLY A C 1
ATOM 2397 O O . GLY A 1 313 ? -6.256 -0.221 -35.851 1.00 89.31 313 GLY A O 1
ATOM 2398 N N . ASP A 1 314 ? -7.545 -1.938 -36.498 1.00 90.62 314 ASP A N 1
ATOM 2399 C CA . ASP A 1 314 ? -7.703 -2.561 -35.181 1.00 90.62 314 ASP A CA 1
ATOM 2400 C C . ASP A 1 314 ? -6.590 -3.566 -34.832 1.00 90.62 314 ASP A C 1
ATOM 2402 O O . ASP A 1 314 ? -6.699 -4.294 -33.841 1.00 90.62 314 ASP A O 1
ATOM 2406 N N . ASP A 1 315 ? -5.507 -3.592 -35.613 1.00 92.38 315 ASP A N 1
ATOM 2407 C CA . ASP A 1 315 ? -4.311 -4.385 -35.344 1.00 92.38 315 ASP A CA 1
ATOM 2408 C C . ASP A 1 315 ? -3.034 -3.536 -35.389 1.00 92.38 315 ASP A C 1
ATOM 2410 O O . ASP A 1 315 ? -2.926 -2.579 -36.159 1.00 92.38 315 ASP A O 1
ATOM 2414 N N . PHE A 1 316 ? -2.046 -3.910 -34.576 1.00 95.12 316 PHE A N 1
ATOM 2415 C CA . PHE A 1 316 ? -0.695 -3.362 -34.660 1.00 95.12 316 PHE A CA 1
ATOM 2416 C C . PHE A 1 316 ? 0.341 -4.423 -34.315 1.00 95.12 316 PHE A C 1
ATOM 2418 O O . PHE A 1 316 ? 0.081 -5.361 -33.556 1.00 95.12 316 PHE A O 1
ATOM 2425 N N . GLN A 1 317 ? 1.533 -4.241 -34.866 1.00 95.50 317 GLN A N 1
ATOM 2426 C CA . GLN A 1 317 ? 2.699 -5.063 -34.594 1.00 95.50 317 GLN A CA 1
ATOM 2427 C C . GLN A 1 317 ? 3.924 -4.164 -34.512 1.00 95.50 317 GLN A C 1
ATOM 2429 O O . GLN A 1 317 ? 4.152 -3.328 -35.387 1.00 95.50 317 GLN A O 1
ATOM 2434 N N . ALA A 1 318 ? 4.733 -4.355 -33.478 1.00 95.50 318 ALA A N 1
ATOM 2435 C CA . ALA A 1 318 ? 6.007 -3.679 -33.330 1.00 95.50 318 ALA A CA 1
ATOM 2436 C C . ALA A 1 318 ? 7.130 -4.702 -33.148 1.00 95.50 318 ALA A C 1
ATOM 2438 O O . ALA A 1 318 ? 7.005 -5.652 -32.376 1.00 95.50 318 ALA A O 1
ATOM 2439 N N . THR A 1 319 ? 8.234 -4.499 -33.860 1.00 96.50 319 THR A N 1
ATOM 2440 C CA . THR A 1 319 ? 9.437 -5.330 -33.804 1.00 96.50 319 THR A CA 1
ATOM 2441 C C . THR A 1 319 ? 10.646 -4.500 -33.413 1.00 96.50 319 THR A C 1
ATOM 2443 O O . THR A 1 319 ? 10.782 -3.353 -33.831 1.00 96.50 319 THR A O 1
ATOM 2446 N N . ALA A 1 320 ? 11.549 -5.089 -32.636 1.00 95.62 320 ALA A N 1
ATOM 2447 C CA . ALA A 1 320 ? 12.868 -4.540 -32.363 1.00 95.62 320 ALA A CA 1
ATOM 2448 C C . ALA A 1 320 ? 13.927 -5.552 -32.807 1.00 95.62 320 ALA A C 1
ATOM 2450 O O . ALA A 1 320 ? 13.956 -6.678 -32.316 1.00 95.62 320 ALA A O 1
ATOM 2451 N N . THR A 1 321 ? 14.775 -5.149 -33.753 1.00 96.38 321 THR A N 1
ATOM 2452 C CA . THR A 1 321 ? 15.804 -6.004 -34.371 1.00 96.38 321 THR A CA 1
ATOM 2453 C C . THR A 1 321 ? 17.185 -5.379 -34.159 1.00 96.38 321 THR A C 1
ATOM 2455 O O . THR A 1 321 ? 17.307 -4.162 -34.335 1.00 96.38 321 THR A O 1
ATOM 2458 N N . PRO A 1 322 ? 18.230 -6.143 -33.797 1.00 95.75 322 PRO A N 1
ATOM 2459 C CA . PRO A 1 322 ? 19.565 -5.582 -33.622 1.00 95.75 322 PRO A CA 1
ATOM 2460 C C . PRO A 1 322 ? 20.095 -5.030 -34.952 1.00 95.75 322 PRO A C 1
ATOM 2462 O O . PRO A 1 322 ? 19.922 -5.636 -36.007 1.00 95.75 322 PRO A O 1
ATOM 2465 N N . ILE A 1 323 ? 20.749 -3.867 -34.910 1.00 94.50 323 ILE A N 1
ATOM 2466 C CA . ILE A 1 323 ? 21.376 -3.249 -36.090 1.00 94.50 323 ILE A CA 1
ATOM 2467 C C . ILE A 1 323 ? 22.570 -4.087 -36.574 1.00 94.50 323 ILE A C 1
ATOM 2469 O O . ILE A 1 323 ? 22.721 -4.282 -37.778 1.00 94.50 323 ILE A O 1
ATOM 2473 N N . GLU A 1 324 ? 23.391 -4.600 -35.651 1.00 93.19 324 GLU A N 1
ATOM 2474 C CA . GLU A 1 324 ? 24.480 -5.540 -35.935 1.00 93.19 324 GLU A CA 1
ATOM 2475 C C . GLU A 1 324 ? 24.348 -6.774 -35.030 1.00 93.19 324 GLU A C 1
ATOM 2477 O O . GLU A 1 324 ? 24.697 -6.740 -33.845 1.00 93.19 324 GLU A O 1
ATOM 2482 N N . TYR A 1 325 ? 23.867 -7.883 -35.598 1.00 93.06 325 TYR A N 1
ATOM 2483 C CA . TYR A 1 325 ? 23.772 -9.165 -34.896 1.00 93.06 325 TYR A CA 1
ATOM 2484 C C . TYR A 1 325 ? 25.132 -9.604 -34.328 1.00 93.06 325 TYR A C 1
ATOM 2486 O O . TYR A 1 325 ? 26.167 -9.469 -34.988 1.00 93.06 325 TYR A O 1
ATOM 2494 N N . GLY A 1 326 ? 25.142 -10.100 -33.090 1.00 85.81 326 GLY A N 1
ATOM 2495 C CA . GLY A 1 326 ? 26.364 -10.512 -32.393 1.00 85.81 326 GLY A CA 1
ATOM 2496 C C . GLY A 1 326 ? 27.163 -9.366 -31.764 1.00 85.81 326 GLY A C 1
ATOM 2497 O O . GLY A 1 326 ? 28.122 -9.623 -31.037 1.00 85.81 326 GLY A O 1
ATOM 2498 N N . LYS A 1 327 ? 26.795 -8.103 -32.028 1.00 87.62 327 LYS A N 1
ATOM 2499 C CA . LYS A 1 327 ? 27.500 -6.915 -31.516 1.00 87.62 327 LYS A CA 1
ATOM 2500 C C . LYS A 1 327 ? 26.600 -5.957 -30.762 1.00 87.62 327 LYS A C 1
ATOM 2502 O O . LYS A 1 327 ? 26.939 -5.560 -29.654 1.00 87.62 327 LYS A O 1
ATOM 2507 N N . THR A 1 328 ? 25.483 -5.557 -31.362 1.00 88.62 328 THR A N 1
ATOM 2508 C CA . THR A 1 328 ? 24.512 -4.688 -30.695 1.00 88.62 328 THR A CA 1
ATOM 2509 C C . THR A 1 328 ? 23.410 -5.480 -30.011 1.00 88.62 328 THR A C 1
ATOM 2511 O O . THR A 1 328 ? 22.750 -4.936 -29.134 1.00 88.62 328 THR A O 1
ATOM 2514 N N . GLY A 1 329 ? 23.242 -6.754 -30.364 1.00 91.19 329 GLY A N 1
ATOM 2515 C CA . GLY A 1 329 ? 22.273 -7.666 -29.773 1.00 91.19 329 GLY A CA 1
ATOM 2516 C C . GLY A 1 329 ? 22.291 -9.033 -30.452 1.00 91.19 329 GLY A C 1
ATOM 2517 O O . GLY A 1 329 ? 22.736 -9.152 -31.596 1.00 91.19 329 GLY A O 1
ATOM 2518 N N . ASN A 1 330 ? 21.806 -10.052 -29.746 1.00 92.50 330 ASN A N 1
ATOM 2519 C CA . ASN A 1 330 ? 21.634 -11.411 -30.264 1.00 92.50 330 ASN A CA 1
ATOM 2520 C C . ASN A 1 330 ? 20.154 -11.747 -30.477 1.00 92.50 330 ASN A C 1
ATOM 2522 O O . ASN A 1 330 ? 19.817 -12.561 -31.325 1.00 92.50 330 ASN A O 1
ATOM 2526 N N . ARG A 1 331 ? 19.248 -11.122 -29.725 1.00 94.50 331 ARG A N 1
ATOM 2527 C CA . ARG A 1 331 ? 17.814 -11.416 -29.810 1.00 94.50 331 ARG A CA 1
ATOM 2528 C C . ARG A 1 331 ? 17.046 -10.349 -30.568 1.00 94.50 331 ARG A C 1
ATOM 2530 O O . ARG A 1 331 ? 17.426 -9.185 -30.594 1.00 94.50 331 ARG A O 1
ATOM 2537 N N . SER A 1 332 ? 15.918 -10.757 -31.124 1.00 96.19 332 SER A N 1
ATOM 2538 C CA . SER A 1 332 ? 14.913 -9.849 -31.664 1.00 96.19 332 SER A CA 1
ATOM 2539 C C . SER A 1 332 ? 13.637 -9.960 -30.847 1.00 96.19 332 SER A C 1
ATOM 2541 O O . SER A 1 332 ? 13.361 -10.993 -30.235 1.00 96.19 332 SER A O 1
ATOM 2543 N N . PHE A 1 333 ? 12.848 -8.891 -30.840 1.00 96.94 333 PHE A N 1
ATOM 2544 C CA . PHE A 1 333 ? 11.656 -8.797 -30.005 1.00 96.94 333 PHE A CA 1
ATOM 2545 C C . PHE A 1 333 ? 10.441 -8.324 -30.793 1.00 96.94 333 PHE A C 1
ATOM 2547 O O . PHE A 1 333 ? 10.568 -7.602 -31.781 1.00 96.94 333 PHE A O 1
ATOM 2554 N N . PHE A 1 334 ? 9.267 -8.739 -30.337 1.00 96.69 334 PHE A N 1
ATOM 2555 C CA . PHE A 1 334 ? 7.976 -8.514 -30.967 1.00 96.69 334 PHE A CA 1
ATOM 2556 C C . PHE A 1 334 ? 6.915 -8.203 -29.910 1.00 96.69 334 PHE A C 1
ATOM 2558 O O . PHE A 1 334 ? 6.889 -8.817 -28.841 1.00 96.69 334 PHE A O 1
ATOM 2565 N N . VAL A 1 335 ? 6.005 -7.285 -30.219 1.00 95.56 335 VAL A N 1
ATOM 2566 C CA . VAL A 1 335 ? 4.774 -7.052 -29.458 1.00 95.56 335 VAL A CA 1
ATOM 2567 C C . VAL A 1 335 ? 3.631 -6.731 -30.416 1.00 95.56 335 VAL A C 1
ATOM 2569 O O . VAL A 1 335 ? 3.835 -6.132 -31.468 1.00 95.56 335 VAL A O 1
ATOM 2572 N N . ASP A 1 336 ? 2.424 -7.128 -30.040 1.00 94.25 336 ASP A N 1
ATOM 2573 C CA . ASP A 1 336 ? 1.181 -6.865 -30.763 1.00 94.25 336 ASP A CA 1
ATOM 2574 C C . ASP A 1 336 ? 0.089 -6.406 -29.785 1.00 94.25 336 ASP A C 1
ATOM 2576 O O . ASP A 1 336 ? 0.353 -6.138 -28.606 1.00 94.25 336 ASP A O 1
ATOM 2580 N N . LYS A 1 337 ? -1.167 -6.403 -30.240 1.00 92.12 337 LYS A N 1
ATOM 2581 C CA . LYS A 1 337 ? -2.350 -6.094 -29.422 1.00 92.12 337 LYS A CA 1
ATOM 2582 C C . LYS A 1 337 ? -2.511 -6.901 -28.132 1.00 92.12 337 LYS A C 1
ATOM 2584 O O . LYS A 1 337 ? -3.282 -6.486 -27.270 1.00 92.12 337 LYS A O 1
ATOM 2589 N N . SER A 1 338 ? -1.805 -8.022 -27.956 1.00 90.00 338 SER A N 1
ATOM 2590 C CA . SER A 1 338 ? -1.802 -8.742 -26.674 1.00 90.00 338 SER A CA 1
ATOM 2591 C C . SER A 1 338 ? -1.020 -8.015 -25.574 1.00 90.00 338 SER A C 1
ATOM 2593 O O . SER A 1 338 ? -1.182 -8.348 -24.402 1.00 90.00 338 SER A O 1
ATOM 2595 N N . GLY A 1 339 ? -0.146 -7.063 -25.926 1.00 85.19 339 GLY A N 1
ATOM 2596 C CA . GLY A 1 339 ? 0.737 -6.358 -24.990 1.00 85.19 339 GLY A CA 1
ATOM 2597 C C . GLY A 1 339 ? 1.875 -7.219 -24.425 1.00 85.19 339 GLY A C 1
ATOM 2598 O O . GLY A 1 339 ? 2.676 -6.747 -23.615 1.00 85.19 339 GLY A O 1
ATOM 2599 N N . VAL A 1 340 ? 1.977 -8.483 -24.844 1.00 90.56 340 VAL A N 1
ATOM 2600 C CA . VAL A 1 340 ? 3.020 -9.411 -24.396 1.00 90.56 340 VAL A CA 1
ATOM 2601 C C . VAL A 1 340 ? 4.240 -9.282 -25.304 1.00 90.56 340 VAL A C 1
ATOM 2603 O O . VAL A 1 340 ? 4.164 -9.583 -26.495 1.00 90.56 340 VAL A O 1
ATOM 2606 N N . VAL A 1 341 ? 5.382 -8.885 -24.736 1.00 91.25 341 VAL A N 1
ATOM 2607 C CA . VAL A 1 341 ? 6.660 -8.898 -25.462 1.00 91.25 341 VAL A CA 1
ATOM 2608 C C . VAL A 1 341 ? 7.165 -10.330 -25.587 1.00 91.25 341 VAL A C 1
ATOM 2610 O O . VAL A 1 341 ? 7.327 -11.036 -24.587 1.00 91.25 341 VAL A O 1
ATOM 2613 N N . ARG A 1 342 ? 7.428 -10.739 -26.823 1.00 93.25 342 ARG A N 1
ATOM 2614 C CA . ARG A 1 342 ? 7.975 -12.040 -27.205 1.00 93.25 342 ARG A CA 1
ATOM 2615 C C . ARG A 1 342 ? 9.316 -11.840 -27.895 1.00 93.25 342 ARG A C 1
ATOM 2617 O O . ARG A 1 342 ? 9.562 -10.766 -28.438 1.00 93.25 342 ARG A O 1
ATOM 2624 N N . GLY A 1 343 ? 10.189 -12.835 -27.857 1.00 93.62 343 GLY A N 1
ATOM 2625 C CA . GLY A 1 343 ? 11.461 -12.742 -28.565 1.00 93.62 343 GLY A CA 1
ATOM 2626 C C . GLY A 1 343 ? 12.360 -13.949 -28.369 1.00 93.62 343 GLY A C 1
ATOM 2627 O O . GLY A 1 343 ? 12.269 -14.644 -27.356 1.00 93.62 343 GLY A O 1
ATOM 2628 N N . ASP A 1 344 ? 13.231 -14.162 -29.346 1.00 92.69 344 ASP A N 1
ATOM 2629 C CA . ASP A 1 344 ? 14.255 -15.206 -29.361 1.00 92.69 344 ASP A CA 1
ATOM 2630 C C . ASP A 1 344 ? 15.445 -14.748 -30.232 1.00 92.69 344 ASP A C 1
ATOM 2632 O O . ASP A 1 344 ? 15.434 -13.641 -30.786 1.00 92.69 344 ASP A O 1
ATOM 2636 N N . ASP A 1 345 ? 16.494 -15.563 -30.329 1.00 93.25 345 ASP A N 1
ATOM 2637 C CA . ASP A 1 345 ? 17.580 -15.344 -31.289 1.00 93.25 345 ASP A CA 1
ATOM 2638 C C . ASP A 1 345 ? 17.124 -15.717 -32.709 1.00 93.25 345 ASP A C 1
ATOM 2640 O O . ASP A 1 345 ? 16.898 -16.883 -33.032 1.00 93.25 345 ASP A O 1
ATOM 2644 N N . HIS A 1 346 ? 17.004 -14.697 -33.561 1.00 92.19 346 HIS A N 1
ATOM 2645 C CA . HIS A 1 346 ? 16.605 -14.816 -34.968 1.00 92.19 346 HIS A CA 1
ATOM 2646 C C . HIS A 1 346 ? 17.762 -14.564 -35.945 1.00 92.19 346 HIS A C 1
ATOM 2648 O O . HIS A 1 346 ? 17.527 -14.288 -37.122 1.00 92.19 346 HIS A O 1
ATOM 2654 N N . GLY A 1 347 ? 19.019 -14.576 -35.487 1.00 89.25 347 GLY A N 1
ATOM 2655 C CA . GLY A 1 347 ? 20.179 -14.315 -36.348 1.00 89.25 347 GLY A CA 1
ATOM 2656 C C . GLY A 1 347 ? 20.187 -12.911 -36.970 1.00 89.25 347 GLY A C 1
ATOM 2657 O O . GLY A 1 347 ? 20.685 -12.728 -38.080 1.00 89.25 347 GLY A O 1
ATOM 2658 N N . GLY A 1 348 ? 19.574 -11.929 -36.299 1.00 87.62 348 GLY A N 1
ATOM 2659 C CA . GLY A 1 348 ? 19.366 -10.573 -36.824 1.00 87.62 348 GLY A CA 1
ATOM 2660 C C . GLY A 1 348 ? 18.109 -10.392 -37.688 1.00 87.62 348 GLY A C 1
ATOM 2661 O O . GLY A 1 348 ? 17.904 -9.308 -38.229 1.00 87.62 348 GLY A O 1
ATOM 2662 N N . GLY A 1 349 ? 17.262 -11.418 -37.819 1.00 93.12 349 GLY A N 1
ATOM 2663 C CA . GLY A 1 349 ? 15.917 -11.304 -38.395 1.00 93.12 349 GLY A CA 1
ATOM 2664 C C . GLY A 1 349 ? 14.876 -10.769 -37.397 1.00 93.12 349 GLY A C 1
ATOM 2665 O O . GLY A 1 349 ? 15.139 -10.756 -36.195 1.00 93.12 349 GLY A O 1
ATOM 2666 N N . PRO A 1 350 ? 13.694 -10.317 -37.854 1.00 94.12 350 PRO A N 1
ATOM 2667 C CA . PRO A 1 350 ? 12.634 -9.836 -36.969 1.00 94.12 350 PRO A CA 1
ATOM 2668 C C . PRO A 1 350 ? 11.968 -10.985 -36.198 1.00 94.12 350 PRO A C 1
ATOM 2670 O O . PRO A 1 350 ? 11.723 -12.055 -36.751 1.00 94.12 350 PRO A O 1
ATOM 2673 N N . ALA A 1 351 ? 11.616 -10.725 -34.939 1.00 94.56 351 ALA A N 1
ATOM 2674 C CA . ALA A 1 351 ? 10.797 -11.626 -34.131 1.00 94.56 351 ALA A CA 1
ATOM 2675 C C . ALA A 1 351 ? 9.315 -11.574 -34.536 1.00 94.56 351 ALA A C 1
ATOM 2677 O O . ALA A 1 351 ? 8.857 -10.630 -35.188 1.00 94.56 351 ALA A O 1
ATOM 2678 N N . THR A 1 352 ? 8.553 -12.585 -34.123 1.00 93.50 352 THR A N 1
ATOM 2679 C CA . THR A 1 352 ? 7.151 -12.786 -34.504 1.00 93.50 352 THR A CA 1
ATOM 2680 C C . THR A 1 352 ? 6.280 -13.209 -33.319 1.00 93.50 352 THR A C 1
ATOM 2682 O O . THR A 1 352 ? 6.751 -13.502 -32.221 1.00 93.50 352 THR A O 1
ATOM 2685 N N . VAL A 1 353 ? 4.971 -13.310 -33.555 1.00 92.81 353 VAL A N 1
ATOM 2686 C CA . VAL A 1 353 ? 4.003 -13.805 -32.564 1.00 92.81 353 VAL A CA 1
ATOM 2687 C C . VAL A 1 353 ? 4.266 -15.250 -32.107 1.00 92.81 353 VAL A C 1
ATOM 2689 O O . VAL A 1 353 ? 3.802 -15.639 -31.037 1.00 92.81 353 VAL A O 1
ATOM 2692 N N . ALA A 1 354 ? 5.007 -16.045 -32.890 1.00 91.88 354 ALA A N 1
ATOM 2693 C CA . ALA A 1 354 ? 5.335 -17.431 -32.554 1.00 91.88 354 ALA A CA 1
ATOM 2694 C C . ALA A 1 354 ? 6.412 -17.554 -31.460 1.00 91.88 354 ALA A C 1
ATOM 2696 O O . ALA A 1 354 ? 6.595 -18.637 -30.902 1.00 91.88 354 ALA A O 1
ATOM 2697 N N . ASP A 1 355 ? 7.110 -16.460 -31.148 1.00 93.12 355 ASP A N 1
ATOM 2698 C CA . ASP A 1 355 ? 8.171 -16.459 -30.150 1.00 93.12 355 ASP A CA 1
ATOM 2699 C C . ASP A 1 355 ? 7.638 -16.580 -28.721 1.00 93.12 355 ASP A C 1
ATOM 2701 O O . ASP A 1 355 ? 6.488 -16.265 -28.397 1.00 93.12 355 ASP A O 1
ATOM 2705 N N . LYS A 1 356 ? 8.510 -17.030 -27.818 1.00 90.69 356 LYS A N 1
ATOM 2706 C CA . LYS A 1 356 ? 8.157 -17.190 -26.407 1.00 90.69 356 LYS A CA 1
ATOM 2707 C C . LYS A 1 356 ? 8.044 -15.825 -25.721 1.00 90.69 356 LYS A C 1
ATOM 2709 O O . LYS A 1 356 ? 8.815 -14.918 -26.042 1.00 90.69 356 LYS A O 1
ATOM 2714 N N . PRO A 1 357 ? 7.136 -15.671 -24.737 1.00 89.56 357 PRO A N 1
ATOM 2715 C CA . PRO A 1 357 ? 7.120 -14.495 -23.878 1.00 89.56 357 PRO A CA 1
ATOM 2716 C C . PRO A 1 357 ? 8.475 -14.294 -23.201 1.00 89.56 357 PRO A C 1
ATOM 2718 O O . PRO A 1 357 ? 9.024 -15.224 -22.605 1.00 89.56 357 PRO A O 1
ATOM 2721 N N . VAL A 1 358 ? 8.994 -13.070 -23.259 1.00 84.06 358 VAL A N 1
ATOM 2722 C CA . VAL A 1 358 ? 10.222 -12.719 -22.548 1.00 84.06 358 VAL A CA 1
ATOM 2723 C C . VAL A 1 358 ? 9.882 -12.567 -21.066 1.00 84.06 358 VAL A C 1
ATOM 2725 O O . VAL A 1 358 ? 9.230 -11.599 -20.662 1.00 84.06 358 VAL A O 1
ATOM 2728 N N . LEU A 1 359 ? 10.298 -13.545 -20.259 1.00 61.12 359 LEU A N 1
ATOM 2729 C CA . LEU A 1 359 ? 10.218 -13.480 -18.799 1.00 61.12 359 LEU A CA 1
ATOM 2730 C C . LEU A 1 359 ? 11.218 -12.429 -18.292 1.00 61.12 359 LEU A C 1
ATOM 2732 O O . LEU A 1 359 ? 12.351 -12.372 -18.773 1.00 61.12 359 LEU A O 1
ATOM 2736 N N . GLN A 1 360 ? 10.786 -11.572 -17.363 1.00 50.69 360 GLN A N 1
ATOM 2737 C CA . GLN A 1 360 ? 11.702 -10.647 -16.690 1.00 50.69 360 GLN A CA 1
ATOM 2738 C C . GLN A 1 360 ? 12.732 -11.438 -15.861 1.00 50.69 360 GLN A C 1
ATOM 2740 O O . GLN A 1 360 ? 12.366 -12.489 -15.325 1.00 50.69 360 GLN A O 1
ATOM 2745 N N . PRO A 1 361 ? 13.984 -10.959 -15.753 1.00 38.31 361 PRO A N 1
ATOM 2746 C CA . PRO A 1 361 ? 14.855 -11.329 -14.644 1.00 38.31 361 PRO A CA 1
ATOM 2747 C C . PRO A 1 361 ? 14.313 -10.823 -13.302 1.00 38.31 361 PRO A C 1
ATOM 2749 O O . PRO A 1 361 ? 13.632 -9.768 -13.292 1.00 38.31 361 PRO A O 1
#

Secondary structure (DSSP, 8-state):
-HHHHHHHHTS-IIIIIHHHEEEEEEEE--HHHHHHTTSSSSPPPPPPPPPTT------S--------EEEEEES-HHHHHHHHHHHHHHTT---TT--EEEEEETTEEEEEETTTEEEEEETTEEEEE-HHHHHHHHHHHHTT--GGG-HHHHHHHTTS-TTEEEEEEE-HHHHHHHHHHHHHHGGGS-HHHHHHHHHH---S--EEEEEEESSSSEEEEEE--HHHHHHHHHHHHHHHHHS-TT-HHHHHHHHHHHHHHHHHHHHHHHHTTSTTS---HHHHHHTTSS-HHHHSHHHHHHTTEEEEEEEETTEEEEEEEESSBTTTBS-EEEEETT---EEE--TTSPP-TTSPB----

Radius of gyration: 28.73 Å; chains: 1; bounding box: 62×60×75 Å